Protein AF-A0A5B7I8Q6-F1 (afdb_monomer)

Secondary structure (DSSP, 8-state):
--TTT-TT--EEEEEESS--PPP---TTS-EEEEEEE-TT----HHHHHHHHHHHTTT--EEEE-S---SPPP-SGGGSSHHHHHHHHHH-TT--EEEE-S-EEHHHHHHHHHH-TT--EEEEBGGGEE----PPPPTTS-HHHHHHHHHHTT-HHHHHHHHHHHHTS---PBPHHHHHT----SS--S--

pLDDT: mean 93.58, std 6.8, range [56.28, 98.62]

Solvent-accessible surface area (backbone atoms only — not comparable to full-atom values): 10800 Å² total; per-residue (Å²): 117,53,53,82,72,42,75,83,56,75,36,74,47,71,38,76,47,93,42,75,69,78,74,86,82,64,82,71,49,46,31,31,30,46,36,38,44,17,32,49,57,73,89,43,65,68,60,42,50,52,48,42,75,59,23,19,92,46,24,29,33,43,34,44,38,61,71,74,72,65,92,70,55,85,52,73,91,73,27,47,45,66,45,55,45,51,43,38,66,58,14,71,57,28,26,32,41,35,46,52,66,42,34,35,32,30,47,56,48,49,45,53,70,56,24,82,50,43,72,47,74,43,40,36,42,91,27,52,38,87,31,62,82,72,75,90,53,90,91,53,52,72,67,56,52,50,51,43,53,59,32,10,71,42,69,67,47,33,30,51,52,42,14,61,71,57,73,45,97,50,70,64,27,49,74,70,57,49,64,63,68,79,84,70,85,82,69,67,96,70,134

Nearest PDB structures (foldseek):
  2rdx-assembly1_G  TM=4.891E-01  e=8.623E-01  Roseovarius nubinhibens ISM
  8x3g-assembly1_F  TM=3.564E-01  e=9.166E-01  Aminobacter sp. NyZ550
  7s2x-assembly1_B  TM=4.001E-01  e=4.766E+00  Salinispora tropica
  8snf-assembly1_B  TM=3.719E-01  e=2.155E+00  Ectopseudomonas mendocina

Structure (mmCIF, N/CA/C/O backbone):
data_AF-A0A5B7I8Q6-F1
#
_entry.id   AF-A0A5B7I8Q6-F1
#
loop_
_atom_site.group_PDB
_atom_site.id
_atom_site.type_symbol
_atom_site.label_atom_id
_atom_site.label_alt_id
_atom_site.label_comp_id
_atom_site.label_asym_id
_atom_site.label_entity_id
_atom_site.label_seq_id
_atom_site.pdbx_PDB_ins_code
_atom_site.Cartn_x
_atom_site.Cartn_y
_atom_site.Cartn_z
_atom_site.occupancy
_atom_site.B_iso_or_equiv
_atom_site.auth_seq_id
_atom_site.auth_comp_id
_atom_site.auth_asym_id
_atom_site.auth_atom_id
_atom_site.pdbx_PDB_model_num
ATOM 1 N N . MET A 1 1 ? -18.961 -11.916 21.024 1.00 56.28 1 MET A N 1
ATOM 2 C CA . MET A 1 1 ? -19.765 -11.152 21.997 1.00 56.28 1 MET A CA 1
ATOM 3 C C . MET A 1 1 ? -19.801 -9.639 21.745 1.00 56.28 1 MET A C 1
ATOM 5 O O . MET A 1 1 ? -20.767 -9.059 22.189 1.00 56.28 1 MET A O 1
ATOM 9 N N . CYS A 1 2 ? -18.931 -9.006 20.935 1.00 61.84 2 CYS A N 1
ATOM 10 C CA . CYS A 1 2 ? -19.272 -7.696 20.319 1.00 61.84 2 CYS A CA 1
ATOM 11 C C . CYS A 1 2 ? -19.786 -7.860 18.878 1.00 61.84 2 CYS A C 1
ATOM 13 O O . CYS A 1 2 ? -20.912 -7.478 18.594 1.00 61.84 2 CYS A O 1
ATOM 15 N N . ARG A 1 3 ? -19.044 -8.581 18.016 1.00 65.69 3 ARG A N 1
ATOM 16 C CA . ARG A 1 3 ? -19.444 -8.875 16.617 1.00 65.69 3 ARG A CA 1
ATOM 17 C C . ARG A 1 3 ? -20.853 -9.464 16.456 1.00 65.69 3 ARG A C 1
ATOM 19 O O . ARG A 1 3 ? -21.571 -9.109 15.539 1.00 65.69 3 ARG A O 1
ATOM 26 N N . ARG A 1 4 ? -21.243 -10.377 17.354 1.00 69.31 4 ARG A N 1
ATOM 27 C CA . ARG A 1 4 ? -22.574 -11.016 17.337 1.00 69.31 4 ARG A CA 1
ATOM 28 C C . ARG A 1 4 ? -23.672 -10.161 17.977 1.00 69.31 4 ARG A C 1
ATOM 30 O O . ARG A 1 4 ? -24.832 -10.379 17.676 1.00 69.31 4 ARG A O 1
ATOM 37 N N . GLY A 1 5 ? -23.311 -9.257 18.890 1.00 74.94 5 GLY A N 1
ATOM 38 C CA . GLY A 1 5 ? -24.271 -8.439 19.639 1.00 74.94 5 GLY A CA 1
ATOM 39 C C . GLY A 1 5 ? -24.573 -7.099 18.970 1.00 74.94 5 GLY A C 1
ATOM 40 O O . GLY A 1 5 ? -25.623 -6.523 19.214 1.00 74.94 5 GLY A O 1
ATOM 41 N N . ASN A 1 6 ? -23.664 -6.612 18.122 1.00 77.62 6 ASN A N 1
ATOM 42 C CA . ASN A 1 6 ? -23.844 -5.394 17.345 1.00 77.62 6 ASN A CA 1
ATOM 43 C C . ASN A 1 6 ? -23.168 -5.561 15.967 1.00 77.62 6 ASN A C 1
ATOM 45 O O . ASN A 1 6 ? -21.995 -5.205 15.819 1.00 77.62 6 ASN A O 1
ATOM 49 N N . PRO A 1 7 ? -23.863 -6.163 14.980 1.00 76.75 7 PRO A N 1
ATOM 50 C CA . PRO A 1 7 ? -23.285 -6.489 13.672 1.00 76.75 7 PRO A CA 1
ATOM 51 C C . PRO A 1 7 ? -22.921 -5.248 12.845 1.00 76.75 7 PRO A C 1
ATOM 53 O O . PRO A 1 7 ? -22.021 -5.315 12.015 1.00 76.75 7 PRO A O 1
ATOM 56 N N . TYR A 1 8 ? -23.560 -4.108 13.117 1.00 83.12 8 TYR A N 1
ATOM 57 C CA . TYR A 1 8 ? -23.300 -2.835 12.439 1.00 83.12 8 TYR A CA 1
ATOM 58 C C . TYR A 1 8 ? -22.203 -2.003 13.112 1.00 83.12 8 TYR A C 1
ATOM 60 O O . TYR A 1 8 ? -21.883 -0.909 12.647 1.00 83.12 8 TYR A O 1
ATOM 68 N N . LEU A 1 9 ? -21.618 -2.487 14.215 1.00 88.56 9 LEU A N 1
ATOM 69 C CA . LEU A 1 9 ? -20.535 -1.784 14.889 1.00 88.56 9 LEU A CA 1
ATOM 70 C C . LEU A 1 9 ? -19.302 -1.739 13.983 1.00 88.56 9 LEU A C 1
ATOM 72 O O . LEU A 1 9 ? -18.750 -2.772 13.604 1.00 88.56 9 LEU A O 1
ATOM 76 N N . ARG A 1 10 ? -18.828 -0.527 13.702 1.00 91.62 10 ARG A N 1
ATOM 77 C CA . ARG A 1 10 ? -17.604 -0.275 12.940 1.00 91.62 10 ARG A CA 1
ATOM 78 C C . ARG A 1 10 ? -16.580 0.363 13.863 1.00 91.62 10 AR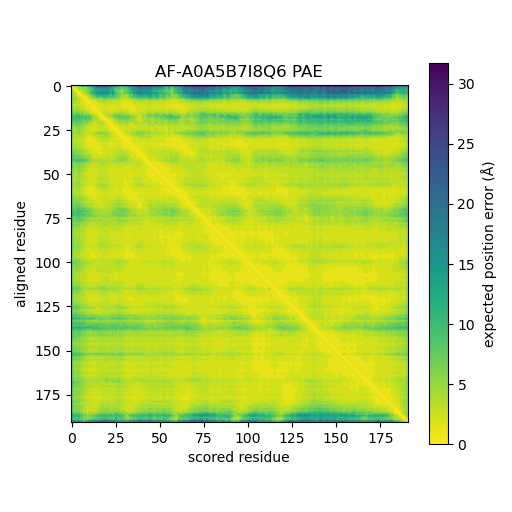G A C 1
ATOM 80 O O . ARG A 1 10 ? -16.843 1.405 14.458 1.00 91.62 10 ARG A O 1
ATOM 87 N N . VAL A 1 11 ? -15.428 -0.283 14.019 1.00 94.38 11 VAL A N 1
ATOM 88 C CA . VAL A 1 11 ? -14.329 0.242 14.837 1.00 94.38 11 VAL A CA 1
ATOM 89 C C . VAL A 1 11 ? -13.199 0.709 13.932 1.00 94.38 11 VAL A C 1
ATOM 91 O O . VAL A 1 11 ? -12.764 -0.012 13.033 1.00 94.38 11 VAL A O 1
ATOM 94 N N . HIS A 1 12 ? -12.705 1.912 14.196 1.00 95.81 12 HIS A N 1
ATOM 95 C CA . HIS A 1 12 ? -11.629 2.541 13.446 1.00 95.81 12 HIS A CA 1
ATOM 96 C C . HIS A 1 12 ? -10.459 2.792 14.392 1.00 95.81 12 HIS A C 1
ATOM 98 O O . HIS A 1 12 ? -10.590 3.530 15.366 1.00 95.81 12 HIS A O 1
ATOM 104 N N . LEU A 1 13 ? -9.325 2.138 14.137 1.00 96.25 13 LEU A N 1
ATOM 105 C CA . LEU A 1 13 ? -8.102 2.353 14.901 1.00 96.25 13 LEU A CA 1
ATOM 106 C C . LEU A 1 13 ? -7.215 3.335 14.152 1.00 96.25 13 LEU A C 1
ATOM 108 O O . LEU A 1 13 ? -6.818 3.072 13.015 1.00 96.25 13 LEU A O 1
ATOM 112 N N . GLN A 1 14 ? -6.886 4.445 14.803 1.00 95.12 14 GLN A N 1
ATOM 113 C CA . GLN A 1 14 ? -6.045 5.473 14.217 1.00 95.12 14 GLN A CA 1
ATOM 114 C C . GLN A 1 14 ? -4.963 5.918 15.197 1.00 95.12 14 GLN A C 1
ATOM 116 O O . GLN A 1 14 ? -5.231 6.195 16.365 1.00 95.12 14 GLN A O 1
ATOM 121 N N . LEU A 1 15 ? -3.727 5.970 14.707 1.00 93.81 15 LEU A N 1
ATOM 122 C CA . LEU A 1 15 ? -2.615 6.623 15.383 1.00 93.81 15 LEU A CA 1
ATOM 123 C C . LEU A 1 15 ? -2.356 7.955 14.695 1.00 93.81 15 LEU A C 1
ATOM 125 O O . LEU A 1 15 ? -1.906 7.961 13.553 1.00 93.81 15 LEU A O 1
ATOM 129 N N . GLU A 1 16 ? -2.568 9.057 15.402 1.00 93.12 16 GLU A N 1
ATOM 130 C CA . GLU A 1 16 ? -2.304 10.399 14.885 1.00 93.12 16 GLU A CA 1
ATOM 131 C C . GLU A 1 16 ? -1.122 11.064 15.596 1.00 93.12 16 GLU A C 1
ATOM 133 O O . GLU A 1 16 ? -0.883 10.877 16.793 1.00 93.12 16 GLU A O 1
ATOM 138 N N . GLY A 1 17 ? -0.385 11.879 14.845 1.00 90.19 17 GLY A N 1
ATOM 139 C CA . GLY A 1 17 ? 0.616 12.799 15.374 1.00 90.19 17 GLY A CA 1
ATOM 140 C C . GLY A 1 17 ? 2.059 12.407 15.068 1.00 90.19 17 GLY A C 1
ATOM 141 O O . GLY A 1 17 ? 2.365 11.475 14.335 1.00 90.19 17 GLY A O 1
ATOM 142 N N . SER A 1 18 ? 3.002 13.152 15.637 1.00 88.88 18 SER A N 1
ATOM 143 C CA . SER A 1 18 ? 4.437 12.990 15.367 1.00 88.88 18 SER A CA 1
ATOM 144 C C . SER A 1 18 ? 5.095 11.984 16.316 1.00 88.88 18 SER A C 1
ATOM 146 O O . SER A 1 18 ? 6.004 12.338 17.062 1.00 88.88 18 SER A O 1
ATOM 148 N N . CYS A 1 19 ? 4.643 10.726 16.318 1.00 87.50 19 CYS A N 1
ATOM 149 C CA . CYS A 1 19 ? 5.143 9.725 17.266 1.00 87.50 19 CYS A CA 1
ATOM 150 C C . CYS A 1 19 ? 5.509 8.373 16.638 1.00 87.50 19 CYS A C 1
ATOM 152 O O . CYS A 1 19 ? 4.986 7.971 15.601 1.00 87.50 19 CYS A O 1
ATOM 154 N N . LYS A 1 20 ? 6.416 7.658 17.313 1.00 85.50 20 LYS A N 1
ATOM 155 C CA . LYS A 1 20 ? 6.817 6.272 17.007 1.00 85.50 20 LYS A CA 1
ATOM 156 C C . LYS A 1 20 ? 5.972 5.232 17.757 1.00 85.50 20 LYS A C 1
ATOM 158 O O . LYS A 1 20 ? 6.364 4.072 17.824 1.00 85.50 20 LYS A O 1
ATOM 163 N N . LYS A 1 21 ? 4.879 5.656 18.401 1.00 86.44 21 LYS A N 1
ATOM 164 C CA . LYS A 1 21 ? 4.028 4.758 19.189 1.00 86.44 21 LYS A CA 1
ATOM 165 C C . LYS A 1 21 ? 3.315 3.772 18.265 1.00 86.44 21 LYS A C 1
ATOM 167 O O . LYS A 1 21 ? 3.163 4.026 17.074 1.00 86.44 21 LYS A O 1
ATOM 172 N N . GLU A 1 22 ? 2.892 2.650 18.824 1.00 85.44 22 GLU A N 1
ATOM 173 C CA . GLU A 1 22 ? 2.042 1.691 18.122 1.00 85.44 22 GLU A CA 1
ATOM 174 C C . GLU A 1 22 ? 0.565 1.996 18.396 1.00 85.44 22 GLU A C 1
ATOM 176 O O . GLU A 1 22 ? 0.219 2.655 19.381 1.00 85.44 22 GLU A O 1
ATOM 181 N N . ILE A 1 23 ? -0.304 1.507 17.513 1.00 90.12 23 ILE A N 1
ATOM 182 C CA . ILE A 1 23 ? -1.745 1.482 17.758 1.00 90.12 23 ILE A CA 1
ATOM 183 C C . ILE A 1 23 ? -2.022 0.579 18.961 1.00 90.12 23 ILE A C 1
ATOM 185 O O . ILE A 1 23 ? -1.425 -0.489 19.106 1.00 90.12 23 ILE A O 1
ATOM 189 N N . ILE A 1 24 ? -2.958 0.999 19.809 1.00 91.88 24 ILE A N 1
ATOM 190 C CA . ILE A 1 24 ? -3.481 0.149 20.874 1.00 91.88 24 ILE A CA 1
ATOM 191 C C . ILE A 1 24 ? -4.463 -0.832 20.239 1.00 91.88 24 ILE A C 1
ATOM 193 O O . ILE A 1 24 ? -5.547 -0.452 19.795 1.00 91.88 24 ILE A O 1
ATOM 197 N N . TRP A 1 25 ? -4.058 -2.096 20.168 1.00 93.00 25 TRP A N 1
ATOM 198 C CA . TRP A 1 25 ? -4.872 -3.160 19.598 1.00 93.00 25 TRP A CA 1
ATOM 199 C C . TRP A 1 25 ? -6.121 -3.417 20.451 1.00 93.00 25 TRP A C 1
ATOM 201 O O . TRP A 1 25 ? -6.066 -3.389 21.678 1.00 93.00 25 TRP A O 1
ATOM 211 N N . GLN A 1 26 ? -7.244 -3.688 19.788 1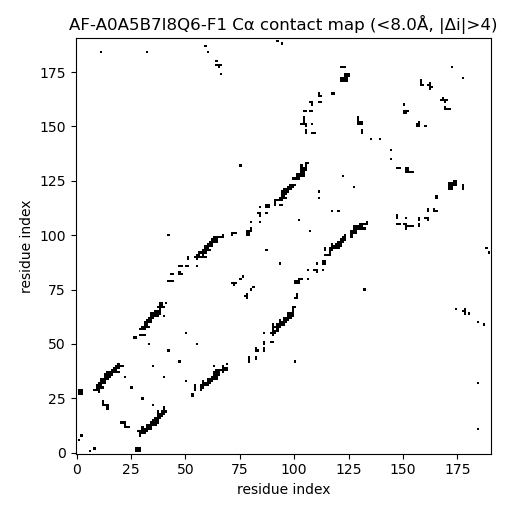.00 91.56 26 GLN A N 1
ATOM 212 C CA . GLN A 1 26 ? -8.547 -3.978 20.380 1.00 91.56 26 GLN A CA 1
ATOM 213 C C . GLN A 1 26 ? -8.983 -5.387 19.958 1.00 91.56 26 GLN A C 1
ATOM 215 O O . GLN A 1 26 ? -9.741 -5.547 18.993 1.00 91.56 26 GLN A O 1
ATOM 220 N N . PRO A 1 27 ? -8.496 -6.441 20.640 1.00 88.88 27 PRO A N 1
ATOM 221 C CA . PRO A 1 27 ? -8.839 -7.811 20.291 1.00 88.88 27 PRO A CA 1
ATOM 222 C C . PRO A 1 27 ? -10.357 -8.018 20.271 1.00 88.88 27 PRO A C 1
ATOM 224 O O . PRO A 1 27 ? -11.074 -7.541 21.148 1.00 88.88 27 PRO A O 1
ATOM 227 N N . ARG A 1 28 ? -10.851 -8.793 19.297 1.00 85.38 28 ARG A N 1
ATOM 228 C CA . ARG A 1 28 ? -12.277 -9.156 19.123 1.00 85.38 28 ARG A CA 1
ATOM 229 C C . ARG A 1 28 ? -13.215 -8.008 18.718 1.00 85.38 28 ARG A C 1
ATOM 231 O O . ARG A 1 28 ? -14.411 -8.264 18.539 1.00 85.38 28 ARG A O 1
ATOM 238 N N . ALA A 1 29 ? -12.714 -6.785 18.553 1.00 89.81 29 ALA A N 1
ATOM 239 C CA . ALA A 1 29 ? -13.484 -5.695 17.970 1.00 89.81 29 ALA A CA 1
ATOM 240 C C . ALA A 1 29 ? -13.645 -5.890 16.442 1.00 89.81 29 ALA A C 1
ATOM 242 O O . ALA A 1 29 ? -12.728 -6.405 15.791 1.00 89.81 29 ALA A O 1
ATOM 243 N N . PRO A 1 30 ? -14.789 -5.501 15.846 1.00 91.81 30 PRO A N 1
ATOM 244 C CA . PRO A 1 30 ? -14.967 -5.449 14.393 1.00 91.81 30 PRO A CA 1
ATOM 245 C C . PRO A 1 30 ? -14.224 -4.237 13.810 1.00 91.81 30 PRO A C 1
ATOM 247 O O . PRO A 1 30 ? -14.820 -3.217 13.461 1.00 91.81 30 PRO A O 1
ATOM 250 N N . VAL A 1 31 ? -12.894 -4.319 13.771 1.00 95.06 31 VAL A N 1
ATOM 251 C CA . VAL A 1 31 ? -12.054 -3.237 13.251 1.00 95.06 31 VAL A CA 1
ATOM 252 C C . VAL A 1 31 ? -12.126 -3.216 11.731 1.00 95.06 31 VAL A C 1
ATOM 254 O O . VAL A 1 31 ? -11.656 -4.137 11.067 1.00 95.06 31 VAL A O 1
ATOM 257 N N . LYS A 1 32 ? -12.703 -2.139 11.199 1.00 95.81 32 LYS A N 1
ATOM 258 C CA . LYS A 1 32 ? -12.862 -1.895 9.764 1.00 95.81 32 LYS A CA 1
ATOM 259 C C . LYS A 1 32 ? -11.693 -1.111 9.182 1.00 95.81 32 LYS A C 1
ATOM 261 O O . LYS A 1 32 ? -11.384 -1.267 8.005 1.00 95.81 32 LYS A O 1
ATOM 266 N N . SER A 1 33 ? -11.001 -0.307 9.992 1.00 97.38 33 SER A N 1
ATOM 267 C CA . SER A 1 33 ? -9.819 0.422 9.530 1.00 97.38 33 SER A CA 1
ATOM 268 C C . SER A 1 33 ? -8.673 0.440 10.529 1.00 97.38 33 SER A C 1
ATOM 270 O O . SER A 1 33 ? -8.884 0.601 11.732 1.00 97.38 33 SER A O 1
ATOM 272 N N . VAL A 1 34 ? -7.454 0.381 9.997 1.00 97.38 34 VAL A N 1
ATOM 273 C CA . VAL A 1 34 ? -6.208 0.635 10.725 1.00 97.38 34 VAL A CA 1
ATOM 274 C C . VAL A 1 34 ? -5.431 1.716 9.974 1.00 97.38 34 VAL A C 1
ATOM 276 O O . VAL A 1 34 ? -4.996 1.506 8.840 1.00 97.38 34 VAL A O 1
ATOM 279 N N . VAL A 1 35 ? -5.291 2.889 10.593 1.00 97.00 35 VAL A N 1
ATOM 280 C CA . VAL A 1 35 ? -4.702 4.081 9.970 1.00 97.00 35 VAL A CA 1
ATOM 281 C C . VAL A 1 35 ? -3.535 4.599 10.807 1.00 97.00 35 VAL A C 1
ATOM 283 O O . VAL A 1 35 ? -3.679 4.937 11.979 1.00 97.00 35 VAL A O 1
ATOM 286 N N . TYR A 1 36 ? -2.369 4.700 10.183 1.00 95.62 36 TYR A N 1
ATOM 287 C CA . TYR A 1 36 ? -1.177 5.306 10.759 1.00 95.62 36 TYR A CA 1
ATOM 288 C C . TYR A 1 36 ? -0.963 6.685 10.145 1.00 95.62 36 TYR A C 1
ATOM 290 O O . TYR A 1 36 ? -0.372 6.822 9.074 1.00 95.62 36 TYR A O 1
ATOM 298 N N . ASP A 1 37 ? -1.417 7.713 10.851 1.00 95.12 37 ASP A N 1
ATOM 299 C CA . ASP A 1 37 ? -1.239 9.120 10.511 1.00 95.12 37 ASP A CA 1
ATOM 300 C C . ASP A 1 37 ? -0.096 9.749 11.318 1.00 95.12 37 ASP A C 1
ATOM 302 O O . ASP A 1 37 ? -0.250 10.656 12.136 1.00 95.12 37 ASP A O 1
ATOM 306 N N . SER A 1 38 ? 1.094 9.194 11.097 1.00 94.25 38 SER A N 1
ATOM 307 C CA . SER A 1 38 ? 2.344 9.639 11.708 1.00 94.25 38 SER A CA 1
ATOM 308 C C . SER A 1 38 ? 3.479 9.491 10.709 1.00 94.25 38 SER A C 1
ATOM 310 O O . SER A 1 38 ? 3.595 8.428 10.096 1.00 94.25 38 SER A O 1
ATOM 312 N N . PRO A 1 39 ? 4.407 10.454 10.578 1.00 94.12 39 PRO A N 1
ATOM 313 C CA . PRO A 1 39 ? 5.554 10.316 9.689 1.00 94.12 39 PRO A CA 1
ATOM 314 C C . PRO A 1 39 ? 6.586 9.304 10.218 1.00 94.12 39 PRO A C 1
ATOM 316 O O . PRO A 1 39 ? 7.503 8.931 9.491 1.00 94.12 39 PRO A O 1
ATOM 319 N N . TYR A 1 40 ? 6.456 8.846 11.469 1.00 94.00 40 TYR A N 1
ATOM 320 C CA . TYR A 1 40 ? 7.426 7.965 12.127 1.00 94.00 40 TYR A CA 1
ATOM 321 C C . TYR A 1 40 ? 6.954 6.512 12.293 1.00 94.00 40 TYR A C 1
ATOM 323 O O . TYR A 1 40 ? 7.749 5.665 12.698 1.00 94.00 40 TYR A O 1
ATOM 331 N N . ALA A 1 41 ? 5.691 6.211 11.980 1.00 92.00 41 ALA A N 1
ATOM 332 C CA . ALA A 1 41 ? 5.139 4.859 12.071 1.00 92.00 41 ALA A CA 1
ATOM 333 C C . ALA A 1 41 ? 5.660 3.950 10.941 1.00 92.00 41 ALA A C 1
ATOM 335 O O . ALA A 1 41 ? 5.324 4.126 9.772 1.00 92.00 41 ALA A O 1
ATOM 336 N N . LYS A 1 42 ? 6.484 2.954 11.261 1.00 89.69 42 LYS A N 1
ATOM 337 C CA . LYS A 1 42 ? 7.040 2.034 10.259 1.00 89.69 42 LYS A CA 1
ATOM 338 C C . LYS A 1 42 ? 6.202 0.756 10.177 1.00 89.69 42 LYS A C 1
ATOM 340 O O . LYS A 1 42 ? 5.859 0.195 11.214 1.00 89.69 42 LYS A O 1
ATOM 345 N N . ILE A 1 43 ? 5.942 0.254 8.964 1.00 88.88 43 ILE A N 1
ATOM 346 C CA . ILE A 1 43 ? 5.445 -1.120 8.802 1.00 88.88 43 ILE A CA 1
ATOM 347 C C . ILE A 1 43 ? 6.531 -2.079 9.283 1.00 88.88 43 ILE A C 1
ATOM 349 O O . ILE A 1 43 ? 7.643 -2.096 8.752 1.00 88.88 43 ILE A O 1
ATOM 353 N N . SER A 1 44 ? 6.196 -2.886 10.283 1.00 88.00 44 SER A N 1
ATOM 354 C CA . SER A 1 44 ? 7.008 -4.015 10.716 1.00 88.00 44 SER A CA 1
ATOM 355 C C . SER A 1 44 ? 6.243 -5.318 10.476 1.00 88.00 44 SER A C 1
ATOM 357 O O . SER A 1 44 ? 5.008 -5.319 10.552 1.00 88.00 44 SER A O 1
ATOM 359 N N . PRO A 1 45 ? 6.942 -6.444 10.247 1.00 89.56 45 PRO A N 1
ATOM 360 C CA . PRO A 1 45 ? 6.294 -7.750 10.161 1.00 89.56 45 PRO A CA 1
ATOM 361 C C . PRO A 1 45 ? 5.426 -8.051 11.389 1.00 89.56 45 PRO A C 1
ATOM 363 O O . PRO A 1 45 ? 4.327 -8.574 11.248 1.00 89.56 45 PRO A O 1
ATOM 366 N N . ARG A 1 46 ? 5.865 -7.640 12.590 1.00 90.81 46 ARG A N 1
ATOM 367 C CA . ARG A 1 46 ? 5.107 -7.805 13.842 1.00 90.81 46 ARG A CA 1
ATOM 368 C C . ARG A 1 46 ? 3.751 -7.099 13.799 1.00 90.81 46 ARG A C 1
ATOM 370 O O . ARG A 1 46 ? 2.735 -7.723 14.086 1.00 90.81 46 ARG A O 1
ATOM 377 N N . ILE A 1 47 ? 3.736 -5.816 13.434 1.00 90.44 47 ILE A N 1
ATOM 378 C CA . ILE A 1 47 ? 2.502 -5.021 13.322 1.00 90.44 47 ILE A CA 1
ATOM 379 C C . ILE A 1 47 ? 1.572 -5.627 12.270 1.00 90.44 47 ILE A C 1
ATOM 381 O O . ILE A 1 47 ? 0.360 -5.706 12.473 1.00 90.44 47 ILE A O 1
ATOM 385 N N . MET A 1 48 ? 2.144 -6.080 11.154 1.00 93.88 48 MET A N 1
ATOM 386 C CA . MET A 1 48 ? 1.358 -6.651 10.075 1.00 93.88 48 MET A CA 1
ATOM 387 C C . MET A 1 48 ? 0.710 -7.978 10.469 1.00 93.88 48 MET A C 1
ATOM 389 O O . MET A 1 48 ? -0.482 -8.169 10.240 1.00 93.88 48 MET A O 1
ATOM 393 N N . MET A 1 49 ? 1.466 -8.865 11.118 1.00 93.56 49 MET A N 1
ATOM 394 C CA . MET A 1 49 ? 0.936 -10.121 11.644 1.00 93.56 49 MET A CA 1
ATOM 395 C C . MET A 1 49 ? -0.175 -9.870 12.663 1.00 93.56 49 MET A C 1
ATOM 397 O O . MET A 1 49 ? -1.236 -10.469 12.533 1.00 93.56 49 MET A O 1
ATOM 401 N N . ALA A 1 50 ? 0.013 -8.931 13.598 1.00 93.81 50 ALA A N 1
ATOM 402 C CA . ALA A 1 50 ? -1.021 -8.567 14.568 1.00 93.81 50 ALA A CA 1
ATOM 403 C C . ALA A 1 50 ? -2.298 -8.040 13.887 1.00 93.81 50 ALA A C 1
ATOM 405 O O . ALA A 1 50 ? -3.406 -8.439 14.242 1.00 93.81 50 ALA A O 1
ATOM 406 N N . THR A 1 51 ? -2.150 -7.192 12.864 1.00 95.38 51 THR A N 1
ATOM 407 C CA . THR A 1 51 ? -3.281 -6.663 12.082 1.00 95.38 51 THR A CA 1
ATOM 408 C C . THR A 1 51 ? -4.061 -7.793 11.411 1.00 95.38 51 THR A C 1
ATOM 410 O O . THR A 1 51 ? -5.285 -7.864 11.530 1.00 95.38 51 THR A O 1
ATOM 413 N N . VAL A 1 52 ? -3.355 -8.700 10.731 1.00 96.06 52 VAL A N 1
ATOM 414 C CA . VAL A 1 52 ? -3.955 -9.850 10.045 1.00 96.06 52 VAL A CA 1
ATOM 415 C C . VAL A 1 52 ? -4.627 -10.789 11.043 1.00 96.06 52 VAL A C 1
ATOM 417 O O . VAL A 1 52 ? -5.784 -11.156 10.862 1.00 96.06 52 VAL A O 1
ATOM 420 N N . GLU A 1 53 ? -3.932 -11.174 12.107 1.00 95.25 53 GLU A N 1
ATOM 421 C CA . GLU A 1 5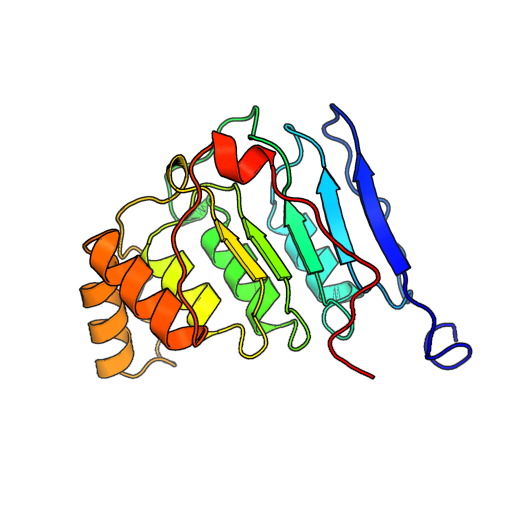3 ? -4.441 -12.114 13.103 1.00 95.25 53 GLU A CA 1
ATOM 422 C C . GLU A 1 53 ? -5.740 -11.617 13.743 1.00 95.25 53 GLU A C 1
ATOM 424 O O . GLU A 1 53 ? -6.706 -12.373 13.861 1.00 95.25 53 GLU A O 1
ATOM 429 N N . MET A 1 54 ? -5.792 -10.334 14.105 1.00 94.56 54 MET A N 1
ATOM 430 C CA . MET A 1 54 ? -6.931 -9.781 14.830 1.00 94.56 54 MET A CA 1
ATOM 431 C C . MET A 1 54 ? -8.084 -9.364 13.906 1.00 94.56 54 MET A C 1
ATOM 433 O O . MET A 1 54 ? -9.252 -9.535 14.276 1.00 94.56 54 MET A O 1
ATOM 437 N N . TYR A 1 55 ? -7.785 -8.818 12.720 1.00 95.69 55 TYR A N 1
ATOM 438 C CA . TYR A 1 55 ? -8.766 -8.047 11.941 1.00 95.69 55 TYR A CA 1
ATOM 439 C C . TYR A 1 55 ? -8.980 -8.505 10.500 1.00 95.69 55 TYR A C 1
ATOM 441 O O . TYR A 1 55 ? -9.858 -7.956 9.841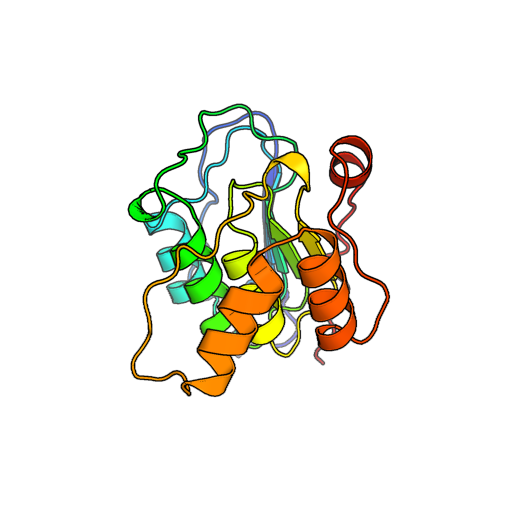 1.00 95.69 55 TYR A O 1
ATOM 449 N N . LYS A 1 56 ? -8.279 -9.531 9.997 1.00 95.00 56 LYS A N 1
ATOM 450 C CA . LYS A 1 56 ? -8.409 -9.975 8.591 1.00 95.00 56 LYS A CA 1
ATOM 451 C C . LYS A 1 56 ? -9.845 -10.219 8.105 1.00 95.00 56 LYS A C 1
ATOM 453 O O . LYS A 1 56 ? -10.138 -10.043 6.932 1.00 95.00 56 LYS A O 1
ATOM 458 N N . GLN A 1 57 ? -10.748 -10.617 9.001 1.00 93.31 57 GLN A N 1
ATOM 459 C CA . GLN A 1 57 ? -12.151 -10.907 8.680 1.00 93.31 57 GLN A CA 1
ATOM 460 C C . GLN A 1 57 ? -13.016 -9.658 8.469 1.00 93.31 57 GLN A C 1
ATOM 462 O O . GLN A 1 57 ? -14.114 -9.785 7.948 1.00 93.31 57 GLN A O 1
ATOM 467 N N . ASP A 1 58 ? -12.553 -8.488 8.902 1.00 93.38 58 ASP A N 1
ATOM 468 C CA . ASP A 1 58 ? -13.342 -7.254 8.957 1.00 93.38 58 ASP A CA 1
ATOM 469 C C . ASP A 1 58 ? -12.643 -6.062 8.294 1.00 93.38 58 ASP A C 1
ATOM 471 O O . ASP A 1 58 ? -13.285 -5.045 8.050 1.00 93.38 58 ASP A O 1
ATOM 475 N N . LEU A 1 59 ? -11.337 -6.160 8.036 1.00 96.38 59 LEU A N 1
ATOM 476 C CA . LEU A 1 59 ? -10.519 -5.034 7.613 1.00 96.38 59 LEU A CA 1
ATOM 477 C C . LEU A 1 59 ? -10.871 -4.577 6.190 1.00 96.38 59 LEU A C 1
ATOM 479 O O . LEU A 1 59 ? -10.663 -5.303 5.220 1.00 96.38 59 LEU A O 1
ATOM 483 N N . GLU A 1 60 ? -11.339 -3.337 6.085 1.00 97.31 60 GLU A N 1
ATOM 484 C CA . GLU A 1 60 ? -11.724 -2.662 4.842 1.00 97.31 60 GLU A CA 1
ATOM 485 C C . GLU A 1 60 ? -10.657 -1.648 4.394 1.00 97.31 60 GLU A C 1
ATOM 487 O O . GLU A 1 60 ? -10.405 -1.473 3.198 1.00 97.31 60 GLU A O 1
ATOM 492 N N . VAL A 1 61 ? -9.993 -0.997 5.357 1.00 98.06 61 VAL A N 1
ATOM 493 C CA . VAL A 1 61 ? -9.019 0.073 5.111 1.00 98.06 61 VAL A CA 1
ATOM 494 C C . VAL A 1 61 ? -7.724 -0.174 5.881 1.00 98.06 61 VAL A C 1
ATOM 496 O O . VAL A 1 61 ? -7.723 -0.258 7.110 1.00 98.06 61 VAL A O 1
ATOM 499 N N . PHE A 1 62 ? -6.599 -0.195 5.170 1.00 97.69 62 PHE A N 1
ATOM 500 C CA . PHE A 1 62 ? -5.271 -0.118 5.777 1.00 97.69 62 PHE A CA 1
ATOM 501 C C . PHE A 1 62 ? -4.496 1.046 5.172 1.00 97.69 62 PHE A C 1
ATOM 503 O O . PHE A 1 62 ? -4.323 1.115 3.953 1.00 97.69 62 PHE A O 1
ATOM 510 N N . ALA A 1 63 ? -4.028 1.974 6.005 1.00 97.25 63 ALA A N 1
ATOM 511 C CA . ALA A 1 63 ? -3.405 3.183 5.490 1.00 97.25 63 ALA A CA 1
ATOM 512 C C . ALA A 1 63 ? -2.206 3.659 6.300 1.00 97.25 63 ALA A C 1
ATOM 514 O O . ALA A 1 63 ? -2.288 3.848 7.510 1.00 97.25 63 ALA A O 1
ATOM 515 N N . HIS A 1 64 ? -1.110 3.936 5.598 1.00 95.38 64 HIS A N 1
ATOM 516 C CA . HIS A 1 64 ? 0.028 4.682 6.116 1.00 95.38 64 HIS A CA 1
ATOM 517 C C . HIS A 1 64 ? 0.076 6.070 5.473 1.00 95.38 64 HIS A C 1
ATOM 519 O O . HIS A 1 64 ? 0.485 6.237 4.324 1.00 95.38 64 HIS A O 1
ATOM 525 N N . MET A 1 65 ? -0.348 7.069 6.239 1.00 95.31 65 MET A N 1
ATOM 526 C CA . MET A 1 65 ? -0.495 8.457 5.805 1.00 95.31 65 MET A CA 1
ATOM 527 C C . MET A 1 65 ? 0.773 9.262 6.094 1.00 95.31 65 MET A C 1
ATOM 529 O O . MET A 1 65 ? 1.644 8.826 6.837 1.00 95.31 65 MET A O 1
ATOM 533 N N . GLN A 1 66 ? 0.877 10.465 5.525 1.00 94.25 66 GLN A N 1
ATOM 534 C CA . GLN A 1 66 ? 2.052 11.349 5.588 1.00 94.25 66 GLN A CA 1
ATOM 535 C C . GLN A 1 66 ? 3.328 10.777 4.957 1.00 94.25 66 GLN A C 1
ATOM 537 O O . GLN A 1 66 ? 3.501 9.574 4.768 1.00 94.25 66 GLN A O 1
ATOM 542 N N . LEU A 1 67 ? 4.275 11.667 4.653 1.00 94.69 67 LEU A N 1
ATOM 543 C CA . LEU A 1 67 ? 5.581 11.254 4.150 1.00 94.69 67 LEU A CA 1
ATOM 544 C C . LEU A 1 67 ? 6.461 10.712 5.289 1.00 94.69 67 LEU A C 1
ATOM 546 O O . LEU A 1 67 ? 6.545 11.351 6.342 1.00 94.69 67 LEU A O 1
ATOM 550 N N . PRO A 1 68 ? 7.151 9.580 5.079 1.00 94.00 68 PRO A N 1
ATOM 551 C CA . PRO A 1 68 ? 7.968 8.957 6.112 1.00 94.00 68 PRO A CA 1
ATOM 552 C C . PRO A 1 68 ? 9.188 9.821 6.466 1.00 94.00 68 PRO A C 1
ATOM 554 O O . PRO A 1 68 ? 9.864 10.360 5.590 1.00 94.00 68 PRO A O 1
ATOM 557 N N . ARG A 1 69 ? 9.499 9.907 7.763 1.00 93.94 69 ARG A N 1
ATOM 558 C CA . ARG A 1 69 ? 10.691 10.554 8.344 1.00 93.94 69 ARG A CA 1
ATOM 559 C C . ARG A 1 69 ? 11.589 9.526 9.039 1.00 93.94 69 ARG A C 1
ATOM 561 O O . ARG A 1 69 ? 12.031 9.711 10.171 1.00 93.94 69 ARG A O 1
ATOM 568 N N . PHE A 1 70 ? 11.813 8.402 8.370 1.00 90.75 70 PHE A N 1
ATOM 569 C CA . PHE A 1 70 ? 12.681 7.319 8.825 1.00 90.75 70 PHE A CA 1
ATOM 570 C C . PHE A 1 70 ? 13.390 6.666 7.638 1.00 90.75 70 PHE A C 1
ATOM 572 O O . PHE A 1 70 ? 12.969 6.810 6.489 1.00 90.75 70 PHE A O 1
ATOM 579 N N . HIS A 1 71 ? 14.467 5.932 7.921 1.00 91.19 71 HIS A N 1
ATOM 580 C CA . HIS A 1 71 ? 15.183 5.175 6.901 1.00 91.19 71 HIS A CA 1
ATOM 581 C C . HIS A 1 71 ? 14.301 4.058 6.324 1.00 91.19 71 HIS A C 1
ATOM 583 O O . HIS A 1 71 ? 13.789 3.210 7.063 1.00 91.19 71 HIS A O 1
ATOM 589 N N . MET A 1 72 ? 14.155 4.040 4.999 1.00 91.62 72 MET A N 1
ATOM 590 C CA . MET A 1 72 ? 13.453 2.982 4.277 1.00 91.62 72 MET A CA 1
ATOM 591 C C . MET A 1 72 ? 14.466 2.036 3.623 1.00 91.62 72 MET A C 1
ATOM 593 O O . MET A 1 72 ? 15.245 2.496 2.778 1.00 91.62 72 MET A O 1
ATOM 597 N N . PRO A 1 73 ? 14.447 0.738 3.977 1.00 90.94 73 PRO A N 1
ATOM 598 C CA . PRO A 1 73 ? 15.409 -0.221 3.456 1.00 90.94 73 PRO A CA 1
ATOM 599 C C . PRO A 1 73 ? 15.248 -0.397 1.944 1.00 90.94 73 PRO A C 1
ATOM 601 O O . PRO A 1 73 ? 14.175 -0.179 1.379 1.00 90.94 73 PRO A O 1
ATOM 604 N N . SER A 1 74 ? 16.333 -0.785 1.273 1.00 89.88 74 SER A N 1
ATOM 605 C CA . SER A 1 74 ? 16.323 -1.068 -0.173 1.00 89.88 74 SER A CA 1
ATOM 606 C C . SER A 1 74 ? 16.381 -2.567 -0.489 1.00 89.88 74 SER A C 1
ATOM 608 O O . SER A 1 74 ? 15.998 -2.964 -1.594 1.00 89.88 74 SER A O 1
ATOM 610 N N . SER A 1 75 ? 16.826 -3.392 0.466 1.00 92.62 75 SER A N 1
ATOM 611 C CA . SER A 1 75 ? 16.857 -4.854 0.354 1.00 92.62 75 SER A CA 1
ATOM 612 C C . SER A 1 75 ? 15.446 -5.434 0.412 1.00 92.62 75 SER A C 1
ATOM 614 O O . SER A 1 75 ? 14.676 -5.065 1.293 1.00 92.62 75 SER A O 1
ATOM 616 N N . PHE A 1 76 ? 15.112 -6.350 -0.500 1.00 92.25 76 PHE A N 1
ATOM 617 C CA . PHE A 1 76 ? 13.781 -6.962 -0.582 1.00 92.25 76 PHE A CA 1
ATOM 618 C C . PHE A 1 76 ? 13.332 -7.576 0.755 1.00 92.25 76 PHE A C 1
ATOM 620 O O . PHE A 1 76 ? 12.222 -7.311 1.203 1.00 92.25 76 PHE A O 1
ATOM 627 N N . HIS A 1 77 ? 14.220 -8.303 1.439 1.00 90.44 77 HIS A N 1
ATOM 628 C CA . HIS A 1 77 ? 13.906 -9.001 2.694 1.00 90.44 77 HIS A CA 1
ATOM 629 C C . HIS A 1 77 ? 13.592 -8.075 3.876 1.00 90.44 77 HIS A C 1
ATOM 631 O O . HIS A 1 77 ? 12.933 -8.491 4.824 1.00 90.44 77 HIS A O 1
ATOM 637 N N . GLU A 1 78 ? 14.059 -6.828 3.834 1.00 91.00 78 GLU A N 1
ATOM 638 C CA . GLU A 1 78 ? 13.833 -5.844 4.898 1.00 91.00 78 GLU A CA 1
ATOM 639 C C . GLU A 1 78 ? 12.663 -4.899 4.597 1.00 91.00 78 GLU A C 1
ATOM 641 O O . GLU A 1 78 ? 12.190 -4.186 5.490 1.00 91.00 78 GLU A O 1
ATOM 646 N N . ARG A 1 79 ? 12.226 -4.834 3.334 1.00 94.00 79 ARG A N 1
ATOM 647 C CA . ARG A 1 79 ? 11.121 -3.973 2.913 1.00 94.00 79 ARG A CA 1
ATOM 648 C C . ARG A 1 79 ? 9.769 -4.575 3.288 1.00 94.00 79 ARG A C 1
ATOM 650 O O . ARG A 1 79 ? 9.631 -5.738 3.658 1.00 94.00 79 ARG A O 1
ATOM 657 N N . ALA A 1 80 ? 8.741 -3.738 3.192 1.00 94.50 80 ALA A N 1
ATOM 658 C CA . ALA A 1 80 ? 7.379 -4.100 3.560 1.00 94.50 80 ALA A CA 1
ATOM 659 C C . ALA A 1 80 ? 6.670 -4.976 2.510 1.00 94.50 80 ALA A C 1
ATOM 661 O O . ALA A 1 80 ? 5.545 -5.394 2.770 1.00 94.50 80 ALA A O 1
ATOM 662 N N . ASP A 1 81 ? 7.296 -5.261 1.360 1.00 96.56 81 ASP A N 1
ATOM 663 C CA . ASP A 1 81 ? 6.699 -5.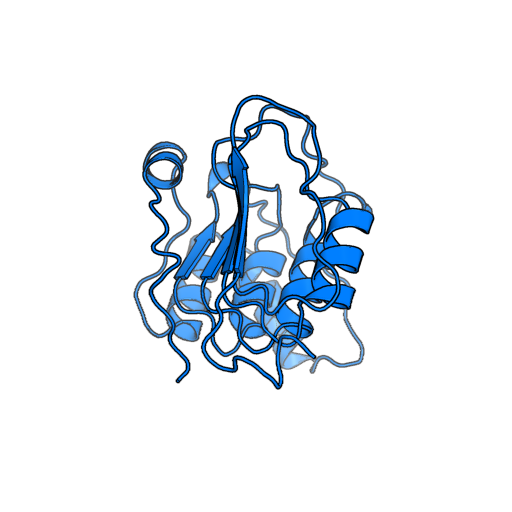953 0.210 1.00 96.56 81 ASP A CA 1
ATOM 664 C C . ASP A 1 81 ? 5.935 -7.226 0.622 1.00 96.56 81 ASP A C 1
ATOM 666 O O . ASP A 1 81 ? 4.725 -7.323 0.409 1.00 96.56 81 ASP A O 1
ATOM 670 N N . SER A 1 82 ? 6.602 -8.163 1.304 1.00 95.19 82 SER A N 1
ATOM 671 C CA . SER A 1 82 ? 5.982 -9.422 1.744 1.00 95.19 82 SER A CA 1
ATOM 672 C C . SER A 1 82 ? 4.914 -9.241 2.817 1.00 95.19 82 SER A C 1
ATOM 674 O O . SER A 1 82 ? 3.923 -9.967 2.836 1.00 95.19 82 SER A O 1
ATOM 676 N N . SER A 1 83 ? 5.091 -8.254 3.697 1.00 95.81 83 SER A N 1
ATOM 677 C CA . SER A 1 83 ? 4.121 -7.954 4.755 1.00 95.81 83 SER A CA 1
ATOM 678 C C . SER A 1 83 ? 2.824 -7.402 4.157 1.00 95.81 83 SER A C 1
ATOM 680 O O . SER A 1 83 ? 1.735 -7.854 4.501 1.00 95.81 83 SER A O 1
ATOM 682 N N . LEU A 1 84 ? 2.937 -6.468 3.212 1.00 97.06 84 LEU A N 1
ATOM 683 C CA . LEU A 1 84 ? 1.798 -5.893 2.501 1.00 97.06 84 LEU A CA 1
ATOM 684 C C . LEU A 1 84 ? 1.058 -6.953 1.680 1.00 97.06 84 LEU A C 1
ATOM 686 O O . LEU A 1 84 ? -0.170 -7.000 1.721 1.00 97.06 84 LEU A O 1
ATOM 690 N N . LEU A 1 85 ? 1.787 -7.833 0.982 1.00 96.69 85 LEU A N 1
ATOM 691 C CA . LEU A 1 85 ? 1.161 -8.903 0.207 1.00 96.69 85 LEU A CA 1
ATOM 692 C C . LEU A 1 85 ? 0.402 -9.891 1.105 1.00 96.69 85 LEU A C 1
ATOM 694 O O . LEU A 1 85 ? -0.712 -10.295 0.774 1.00 96.69 85 LEU A O 1
ATOM 698 N N . LEU A 1 86 ? 0.972 -10.247 2.263 1.00 96.12 86 LEU A N 1
ATOM 699 C CA . LEU A 1 86 ? 0.299 -11.086 3.255 1.00 96.12 86 LEU A CA 1
ATOM 700 C C . LEU A 1 86 ? -1.006 -10.442 3.738 1.00 96.12 86 LEU A C 1
ATOM 702 O O . LEU A 1 86 ? -2.030 -11.122 3.786 1.00 96.12 86 LEU A O 1
ATOM 706 N N . LEU A 1 87 ? -0.981 -9.146 4.062 1.00 96.94 87 LEU A N 1
ATOM 707 C CA . LEU A 1 87 ? -2.158 -8.414 4.528 1.00 96.94 87 LEU A CA 1
ATOM 708 C C . LEU A 1 87 ? -3.315 -8.515 3.542 1.00 96.94 87 LEU A C 1
ATOM 710 O O . LEU A 1 87 ? -4.406 -8.938 3.925 1.00 96.94 87 LEU A O 1
ATOM 714 N N . VAL A 1 88 ? -3.072 -8.144 2.283 1.00 97.19 88 VAL A N 1
ATOM 715 C CA . VAL A 1 88 ? -4.132 -8.114 1.270 1.00 97.19 88 VAL A CA 1
ATOM 716 C C . VAL A 1 88 ? -4.615 -9.512 0.906 1.00 97.19 88 VAL A C 1
ATOM 718 O O . VAL A 1 88 ? -5.804 -9.703 0.680 1.00 97.19 88 VAL A O 1
ATOM 721 N N . ARG A 1 89 ? -3.723 -10.513 0.912 1.00 96.12 89 ARG A N 1
ATOM 722 C CA . ARG A 1 89 ? -4.094 -11.912 0.654 1.00 96.12 89 ARG A CA 1
ATOM 723 C C . ARG A 1 89 ? -5.005 -12.470 1.745 1.00 96.12 89 ARG A C 1
ATOM 725 O O . ARG A 1 89 ? -5.847 -13.313 1.459 1.00 96.12 89 ARG A O 1
ATOM 732 N N . GLN A 1 90 ? -4.814 -12.040 2.991 1.00 97.31 90 GLN A N 1
ATOM 733 C CA . GLN A 1 90 ? -5.576 -12.540 4.137 1.00 97.31 90 GLN A CA 1
ATOM 734 C C . GLN A 1 90 ? -6.844 -11.731 4.422 1.00 97.31 90 GLN A C 1
ATOM 736 O O . GLN A 1 90 ? -7.725 -12.251 5.101 1.00 97.31 90 GLN A O 1
ATOM 741 N N . SER A 1 91 ? -6.940 -10.496 3.922 1.00 96.69 91 SER A N 1
ATOM 742 C CA . SER A 1 91 ? -8.016 -9.551 4.250 1.00 96.69 91 SER A CA 1
ATOM 743 C C . SER A 1 91 ? -8.936 -9.343 3.043 1.00 96.69 91 SER A C 1
ATOM 745 O O . SER A 1 91 ? -8.747 -8.384 2.293 1.00 96.69 91 SER A O 1
ATOM 747 N N . PRO A 1 92 ? -9.927 -10.227 2.816 1.00 95.69 92 PRO A N 1
ATOM 748 C CA . PRO A 1 92 ? -10.731 -10.218 1.595 1.00 95.69 92 PRO A CA 1
ATOM 749 C C . PRO A 1 92 ? -11.561 -8.943 1.425 1.00 95.69 92 PRO A C 1
ATOM 751 O O . PRO A 1 92 ? -11.882 -8.582 0.299 1.00 95.69 92 PRO A O 1
ATOM 754 N N . TYR A 1 93 ? -11.890 -8.245 2.512 1.00 96.19 93 TYR A N 1
ATOM 755 C CA . TYR A 1 93 ? -12.702 -7.029 2.470 1.00 96.19 93 TYR A CA 1
ATOM 756 C C . TYR A 1 93 ? -11.890 -5.758 2.213 1.00 96.19 93 TYR A C 1
ATOM 758 O O . TYR A 1 93 ? -12.473 -4.682 2.102 1.00 96.19 93 TYR A O 1
ATOM 766 N N . ILE A 1 94 ? -10.564 -5.834 2.075 1.00 97.38 94 ILE A N 1
ATOM 767 C CA . ILE A 1 94 ? -9.774 -4.620 1.893 1.00 97.38 94 ILE A CA 1
ATOM 768 C C . ILE A 1 94 ? -10.128 -3.945 0.561 1.00 97.38 94 ILE A C 1
ATOM 770 O O . ILE A 1 94 ? -9.921 -4.502 -0.516 1.00 97.38 94 ILE A O 1
ATOM 774 N N . HIS A 1 95 ? -10.674 -2.734 0.646 1.00 97.25 95 HIS A N 1
ATOM 775 C CA . HIS A 1 95 ? -11.013 -1.922 -0.518 1.00 97.25 95 HIS A CA 1
ATOM 776 C C . HIS A 1 95 ? -10.181 -0.648 -0.619 1.00 97.25 95 HIS A C 1
ATOM 778 O O . HIS A 1 95 ? -10.105 -0.054 -1.695 1.00 97.25 95 HIS A O 1
ATOM 784 N N . THR A 1 96 ? -9.539 -0.230 0.476 1.00 98.25 96 THR A N 1
ATOM 785 C CA . THR A 1 96 ? -8.640 0.926 0.498 1.00 98.25 96 THR A CA 1
ATOM 786 C C . THR A 1 96 ? -7.283 0.538 1.062 1.00 98.25 96 THR A C 1
ATOM 788 O O . THR A 1 96 ? -7.178 0.078 2.200 1.00 98.25 96 THR A O 1
ATOM 791 N N . LEU A 1 97 ? -6.232 0.792 0.284 1.00 98.25 97 LEU A N 1
ATOM 792 C CA . LEU A 1 97 ? -4.849 0.573 0.684 1.00 98.25 97 LEU A CA 1
ATOM 793 C C . LEU A 1 97 ? -4.013 1.819 0.383 1.00 98.25 97 LEU A C 1
ATOM 795 O O . LEU A 1 97 ? -3.916 2.238 -0.770 1.00 98.25 97 LEU A O 1
ATOM 799 N N . VAL A 1 98 ? -3.377 2.388 1.409 1.00 98.19 98 VAL A N 1
ATOM 800 C CA . VAL A 1 98 ? -2.423 3.501 1.261 1.00 98.19 98 VAL A CA 1
ATOM 801 C C . VAL A 1 98 ? -1.023 3.026 1.636 1.00 98.19 98 VAL A C 1
ATOM 803 O O . VAL A 1 98 ? -0.763 2.719 2.800 1.00 98.19 98 VAL A O 1
ATOM 806 N N . VAL A 1 99 ? -0.117 3.006 0.657 1.00 97.38 99 VAL A N 1
ATOM 807 C CA . VAL A 1 99 ? 1.276 2.568 0.801 1.00 97.38 99 VAL A CA 1
ATOM 808 C C . VAL A 1 99 ? 2.219 3.749 0.590 1.00 97.38 99 VAL A C 1
ATOM 810 O O . VAL A 1 99 ? 2.264 4.355 -0.485 1.00 97.38 99 VAL A O 1
ATOM 813 N N . ARG A 1 100 ? 3.026 4.049 1.609 1.00 95.75 100 ARG A N 1
ATOM 814 C CA . ARG A 1 100 ? 4.103 5.055 1.524 1.00 95.75 100 ARG A CA 1
ATOM 815 C C . ARG A 1 100 ? 5.500 4.450 1.585 1.00 95.75 100 ARG A C 1
ATOM 817 O O . ARG A 1 100 ? 6.479 5.147 1.314 1.00 95.75 100 ARG A O 1
ATOM 824 N N . GLU A 1 101 ? 5.585 3.203 2.036 1.00 94.62 101 GLU A N 1
ATOM 825 C CA . GLU A 1 101 ? 6.803 2.429 2.192 1.00 94.62 101 GLU A CA 1
ATOM 826 C C . GLU A 1 101 ? 7.458 2.197 0.838 1.00 94.62 101 GLU A C 1
ATOM 828 O O . GLU A 1 101 ? 6.805 2.165 -0.206 1.00 94.62 101 GLU A O 1
ATOM 833 N N . LYS A 1 102 ? 8.775 2.006 0.869 1.00 96.19 102 LYS A N 1
ATOM 834 C CA . LYS A 1 102 ? 9.522 1.635 -0.321 1.00 96.19 102 LYS A CA 1
ATOM 835 C C . LYS A 1 102 ? 9.140 0.216 -0.746 1.00 96.19 102 LYS A C 1
ATOM 837 O O . LYS A 1 102 ? 9.332 -0.710 0.039 1.00 96.19 102 LYS A O 1
ATOM 842 N N . VAL A 1 103 ? 8.628 0.066 -1.963 1.00 97.44 103 VAL A N 1
ATOM 843 C CA . VAL A 1 103 ? 8.157 -1.207 -2.541 1.00 97.44 103 VAL A CA 1
ATOM 844 C C . VAL A 1 103 ? 8.599 -1.317 -3.993 1.00 97.44 103 VAL A C 1
ATOM 846 O O . VAL A 1 103 ? 8.861 -0.299 -4.632 1.00 97.44 103 VAL A O 1
ATOM 849 N N . SER A 1 104 ? 8.694 -2.524 -4.542 1.00 97.94 104 SER A N 1
ATOM 850 C CA . SER A 1 104 ? 8.994 -2.689 -5.968 1.00 97.94 104 SER A CA 1
ATOM 851 C C . SER A 1 104 ? 7.765 -2.507 -6.869 1.00 97.94 104 SER A C 1
ATOM 853 O O . SER A 1 104 ? 6.622 -2.642 -6.431 1.00 97.94 104 SER A O 1
ATOM 855 N N . THR A 1 105 ? 7.988 -2.219 -8.153 1.00 98.38 105 THR A N 1
ATOM 856 C CA . THR A 1 105 ? 6.942 -2.226 -9.191 1.00 98.38 105 THR A CA 1
ATOM 857 C C . THR A 1 105 ? 6.229 -3.573 -9.264 1.00 98.38 105 THR A C 1
ATOM 859 O O . THR A 1 105 ? 5.006 -3.601 -9.394 1.00 98.38 105 THR A O 1
ATOM 862 N N . ALA A 1 106 ? 6.957 -4.684 -9.104 1.00 98.25 106 ALA A N 1
ATOM 863 C CA . ALA A 1 106 ? 6.352 -6.010 -8.996 1.00 98.25 106 ALA A CA 1
ATOM 864 C C . ALA A 1 106 ? 5.416 -6.130 -7.784 1.00 98.25 106 ALA A C 1
ATOM 866 O O . ALA A 1 106 ? 4.318 -6.662 -7.915 1.00 98.25 106 ALA A O 1
ATOM 867 N N . THR A 1 107 ? 5.787 -5.578 -6.626 1.00 98.38 107 THR A N 1
ATOM 868 C CA . THR A 1 107 ? 4.902 -5.555 -5.451 1.00 98.38 107 THR A CA 1
ATOM 869 C C . THR A 1 107 ? 3.620 -4.780 -5.719 1.00 98.38 107 THR A C 1
ATOM 871 O O . THR A 1 107 ? 2.549 -5.257 -5.364 1.00 98.38 107 THR A O 1
ATOM 874 N N . VAL A 1 108 ? 3.688 -3.620 -6.376 1.00 98.62 108 VAL A N 1
ATOM 875 C CA . VAL A 1 108 ? 2.484 -2.839 -6.711 1.00 98.62 108 VAL A CA 1
ATOM 876 C C . VAL A 1 108 ? 1.528 -3.646 -7.601 1.00 98.62 108 VAL A C 1
ATOM 878 O O . VAL A 1 108 ? 0.332 -3.701 -7.314 1.00 98.62 108 VAL A O 1
ATOM 881 N N . LEU A 1 109 ? 2.057 -4.334 -8.620 1.00 98.56 109 LEU A N 1
ATOM 882 C CA . LEU A 1 109 ? 1.280 -5.233 -9.483 1.00 98.56 109 LEU A CA 1
ATOM 883 C C . LEU A 1 109 ? 0.652 -6.386 -8.695 1.00 98.56 109 LEU A C 1
ATOM 885 O O . LEU A 1 109 ? -0.532 -6.67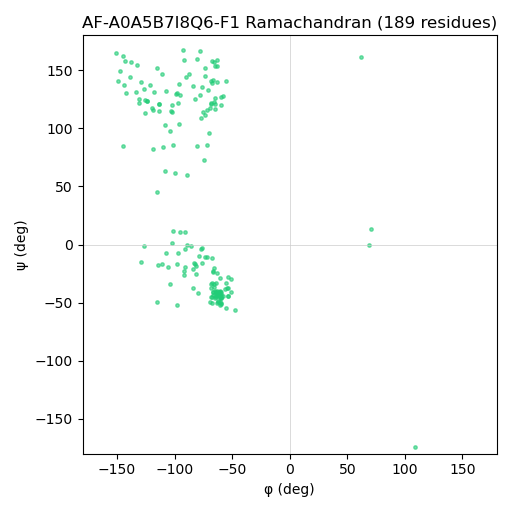3 -8.858 1.00 98.56 109 LEU A O 1
ATOM 889 N N . LEU A 1 110 ? 1.429 -7.028 -7.820 1.00 98.19 110 LEU A N 1
ATOM 890 C CA . LEU A 1 110 ? 0.951 -8.130 -6.988 1.00 98.19 110 LEU A CA 1
ATOM 891 C C . LEU A 1 110 ? -0.141 -7.686 -6.016 1.00 98.19 110 LEU A C 1
ATOM 893 O O . LEU A 1 110 ? -1.117 -8.412 -5.848 1.00 98.19 110 LEU A O 1
ATOM 897 N N . LEU A 1 111 ? -0.013 -6.507 -5.402 1.00 98.44 111 LEU A N 1
ATOM 898 C CA . LEU A 1 111 ? -1.031 -5.961 -4.504 1.00 98.44 111 LEU A CA 1
ATOM 899 C C . LEU A 1 111 ? -2.347 -5.727 -5.246 1.00 98.44 111 LEU A C 1
ATOM 901 O O . LEU A 1 111 ? -3.378 -6.225 -4.796 1.00 98.44 111 LEU A O 1
ATOM 905 N N . ALA A 1 112 ? -2.300 -5.053 -6.400 1.00 98.31 112 ALA A N 1
ATOM 906 C CA . ALA A 1 112 ? -3.481 -4.822 -7.229 1.00 98.31 112 ALA A CA 1
ATOM 907 C C . ALA A 1 112 ? -4.117 -6.142 -7.692 1.00 98.31 112 ALA A C 1
ATOM 909 O O . ALA A 1 112 ? -5.327 -6.315 -7.602 1.00 98.31 112 ALA A O 1
ATOM 910 N N . HIS A 1 113 ? -3.306 -7.105 -8.140 1.00 97.50 113 HIS A N 1
ATOM 911 C CA . HIS A 1 113 ? -3.805 -8.392 -8.620 1.00 97.50 113 HIS A CA 1
ATOM 912 C C . HIS A 1 113 ? -4.409 -9.262 -7.503 1.00 97.50 113 HIS A C 1
ATOM 914 O O . HIS A 1 113 ? -5.384 -9.986 -7.730 1.00 97.50 113 HIS A O 1
ATOM 920 N N . THR A 1 114 ? -3.816 -9.235 -6.307 1.00 97.25 114 THR A N 1
ATOM 921 C CA . THR A 1 114 ? -4.199 -10.104 -5.183 1.00 97.25 114 THR A CA 1
ATOM 922 C C . THR A 1 114 ? -5.434 -9.577 -4.458 1.00 97.25 114 THR A C 1
ATOM 924 O O . THR A 1 114 ? -6.315 -10.358 -4.102 1.00 97.25 114 THR A O 1
ATOM 927 N N . ALA A 1 115 ? -5.518 -8.264 -4.248 1.00 96.44 115 ALA A N 1
ATOM 928 C CA . ALA A 1 115 ? -6.600 -7.625 -3.512 1.00 96.44 115 ALA A CA 1
ATOM 929 C C . ALA A 1 115 ? -7.843 -7.450 -4.404 1.00 96.44 115 ALA A C 1
ATOM 931 O O . ALA A 1 115 ? -8.049 -6.402 -5.008 1.00 96.44 115 ALA A O 1
ATOM 932 N N . LYS A 1 116 ? -8.682 -8.488 -4.503 1.00 93.81 116 LYS A N 1
ATOM 933 C CA . LYS A 1 116 ? -9.799 -8.535 -5.469 1.00 93.81 116 LYS A CA 1
ATOM 934 C C . LYS A 1 116 ? -10.842 -7.427 -5.313 1.00 93.81 116 LYS A C 1
ATOM 936 O O . LYS A 1 116 ? -11.447 -7.045 -6.305 1.00 93.81 116 LYS A O 1
ATOM 941 N N . ASN A 1 117 ? -11.025 -6.912 -4.101 1.00 96.00 117 ASN A N 1
ATOM 942 C CA . ASN A 1 117 ? -11.982 -5.843 -3.820 1.00 96.00 117 ASN A CA 1
ATOM 943 C C . ASN A 1 117 ? -11.326 -4.460 -3.690 1.00 96.00 117 ASN A C 1
ATOM 945 O O . ASN A 1 117 ? -11.961 -3.512 -3.230 1.00 96.00 117 ASN A O 1
ATOM 949 N N . LEU A 1 118 ? -10.050 -4.332 -4.068 1.00 97.06 118 LEU A N 1
ATOM 950 C CA . LEU A 1 118 ? -9.326 -3.074 -3.974 1.00 97.06 118 LEU A CA 1
ATOM 951 C C . LEU A 1 118 ? -9.885 -2.063 -4.975 1.00 97.06 118 LEU A C 1
ATOM 953 O O . LEU A 1 118 ? -9.872 -2.293 -6.179 1.00 97.06 118 LEU A O 1
ATOM 957 N N . ILE A 1 119 ? -10.336 -0.920 -4.464 1.00 96.25 119 ILE A N 1
ATOM 958 C CA . ILE A 1 119 ? -10.843 0.195 -5.273 1.00 96.25 119 ILE A CA 1
ATOM 959 C C . ILE A 1 119 ? -9.931 1.404 -5.109 1.00 96.25 119 ILE A C 1
ATOM 961 O O . ILE A 1 119 ? -9.485 2.005 -6.081 1.00 96.25 119 ILE A O 1
ATOM 965 N N . TYR A 1 120 ? -9.616 1.750 -3.865 1.00 97.44 120 TYR A N 1
ATOM 966 C CA . TYR A 1 120 ? -8.822 2.920 -3.527 1.00 97.44 120 TYR A CA 1
ATOM 967 C C . TYR A 1 120 ? -7.390 2.504 -3.219 1.00 97.44 120 TYR A C 1
ATOM 969 O O . TYR A 1 120 ? -7.019 2.274 -2.066 1.00 97.44 120 TYR A O 1
ATOM 977 N N . PHE A 1 121 ? -6.579 2.396 -4.267 1.00 98.38 121 PHE A N 1
ATOM 978 C CA . PHE A 1 121 ? -5.170 2.055 -4.134 1.00 98.38 121 PHE A CA 1
ATOM 979 C C . PHE A 1 121 ? -4.299 3.299 -4.270 1.00 98.38 121 PHE A C 1
ATOM 981 O O . PHE A 1 121 ? -4.222 3.899 -5.337 1.00 98.38 121 PHE A O 1
ATOM 988 N N . TYR A 1 122 ? -3.610 3.690 -3.205 1.00 98.44 122 TYR A N 1
ATOM 989 C CA . TYR A 1 122 ? -2.760 4.873 -3.205 1.00 98.44 122 TYR A CA 1
ATOM 990 C C . TYR A 1 122 ? -1.324 4.480 -2.903 1.00 98.44 122 TYR A C 1
ATOM 992 O O . TYR A 1 122 ? -1.020 3.993 -1.817 1.00 98.44 122 TYR A O 1
ATOM 1000 N N . VAL A 1 123 ? -0.425 4.724 -3.854 1.00 98.25 123 VAL A N 1
ATOM 1001 C CA . VAL A 1 123 ? 1.005 4.444 -3.689 1.00 98.25 123 VAL A CA 1
ATOM 1002 C C . VAL A 1 123 ? 1.804 5.697 -3.989 1.00 98.25 123 VAL A C 1
ATOM 1004 O O . VAL A 1 123 ? 1.577 6.367 -4.997 1.00 98.25 123 VAL A O 1
ATOM 1007 N N . ARG A 1 124 ? 2.763 6.019 -3.123 1.00 97.31 124 ARG A N 1
ATOM 1008 C CA . ARG A 1 124 ? 3.701 7.121 -3.352 1.00 97.31 124 ARG A CA 1
ATOM 1009 C C . ARG A 1 124 ? 4.698 6.762 -4.459 1.00 97.31 124 ARG A C 1
ATOM 1011 O O . ARG A 1 124 ? 5.556 5.908 -4.257 1.00 97.31 124 ARG A O 1
ATOM 1018 N N . ARG A 1 125 ? 4.678 7.485 -5.583 1.00 97.19 125 ARG A N 1
ATOM 1019 C CA . ARG A 1 125 ? 5.543 7.260 -6.758 1.00 97.19 125 ARG A CA 1
ATOM 1020 C C . ARG A 1 125 ? 7.034 7.235 -6.414 1.00 97.19 125 ARG A C 1
ATOM 1022 O O . ARG A 1 125 ? 7.732 6.317 -6.821 1.00 97.19 125 ARG A O 1
ATOM 1029 N N . ASN A 1 126 ? 7.505 8.174 -5.592 1.00 96.25 126 ASN A N 1
ATOM 1030 C CA . ASN A 1 126 ? 8.915 8.261 -5.174 1.00 96.25 126 ASN A CA 1
ATOM 1031 C C . ASN A 1 126 ? 9.383 7.104 -4.269 1.00 96.25 126 ASN A C 1
ATOM 1033 O O . ASN A 1 126 ? 10.576 6.979 -4.000 1.00 96.25 126 ASN A O 1
ATOM 1037 N N . ALA A 1 127 ? 8.458 6.291 -3.753 1.00 95.81 127 ALA A N 1
ATOM 1038 C CA . ALA A 1 127 ? 8.773 5.106 -2.962 1.00 95.81 127 ALA A CA 1
ATOM 1039 C C . ALA A 1 127 ? 8.755 3.817 -3.805 1.00 95.81 127 ALA A C 1
ATOM 1041 O O . ALA A 1 127 ? 9.172 2.768 -3.321 1.00 95.81 127 ALA A O 1
ATOM 1042 N N . ILE A 1 128 ? 8.323 3.883 -5.067 1.00 97.81 128 ILE A N 1
ATOM 1043 C CA . ILE A 1 128 ? 8.305 2.722 -5.953 1.00 97.81 128 ILE A CA 1
ATOM 1044 C C . ILE A 1 128 ? 9.699 2.531 -6.552 1.00 97.81 128 ILE A C 1
ATOM 1046 O O . ILE A 1 128 ? 10.271 3.439 -7.149 1.00 97.81 128 ILE A O 1
ATOM 1050 N N . MET A 1 129 ? 10.254 1.335 -6.393 1.00 97.44 129 MET A N 1
ATOM 1051 C CA . MET A 1 129 ? 11.508 0.917 -7.006 1.00 97.44 129 MET A CA 1
ATOM 1052 C C . MET A 1 129 ? 11.223 0.118 -8.269 1.00 97.44 129 MET A C 1
ATOM 1054 O O . MET A 1 129 ? 10.469 -0.851 -8.235 1.00 97.44 129 MET A O 1
ATOM 1058 N N . LEU A 1 130 ? 11.885 0.467 -9.367 1.00 97.00 130 LEU A N 1
ATOM 1059 C CA . LEU A 1 130 ? 11.769 -0.265 -10.621 1.00 97.00 130 LEU A CA 1
ATOM 1060 C C . LEU A 1 130 ? 12.483 -1.625 -10.538 1.00 97.00 130 LEU A C 1
ATOM 1062 O O . LEU A 1 130 ? 13.668 -1.729 -10.854 1.00 97.00 130 LEU A O 1
ATOM 1066 N N . LYS A 1 131 ? 11.792 -2.650 -10.029 1.00 95.94 131 LYS A N 1
ATOM 1067 C CA . LYS A 1 131 ? 12.351 -3.980 -9.751 1.00 95.94 131 LYS A CA 1
ATOM 1068 C C . LYS A 1 131 ? 11.301 -5.081 -9.906 1.00 95.94 131 LYS A C 1
ATOM 1070 O O . LYS A 1 131 ? 10.169 -4.948 -9.449 1.00 95.94 131 LYS A O 1
ATOM 1075 N N . ALA A 1 132 ? 11.732 -6.204 -10.474 1.00 94.12 132 ALA A N 1
ATOM 1076 C CA . ALA A 1 132 ? 11.024 -7.481 -10.454 1.00 94.12 132 ALA A CA 1
ATOM 1077 C C . ALA A 1 132 ? 11.764 -8.449 -9.519 1.00 94.12 132 ALA A C 1
ATOM 1079 O O . ALA A 1 132 ? 12.360 -9.422 -9.963 1.00 94.12 132 ALA A O 1
ATOM 1080 N N . ASP A 1 133 ? 11.821 -8.110 -8.230 1.00 94.12 133 ASP A N 1
ATOM 1081 C CA . ASP A 1 133 ? 12.665 -8.792 -7.237 1.00 94.12 133 ASP A CA 1
ATOM 1082 C C . ASP A 1 133 ? 11.946 -9.885 -6.434 1.00 94.12 133 ASP A C 1
ATOM 1084 O O . ASP A 1 133 ? 12.507 -10.417 -5.478 1.00 94.12 133 ASP A O 1
ATOM 1088 N N . TRP A 1 134 ? 10.732 -10.260 -6.847 1.00 95.44 134 TRP A N 1
ATOM 1089 C CA . TRP A 1 134 ? 10.032 -11.414 -6.294 1.00 95.44 134 TRP A CA 1
ATOM 1090 C C . TRP A 1 134 ? 10.578 -12.723 -6.884 1.00 95.44 134 TRP A C 1
ATOM 1092 O O . TRP A 1 134 ? 10.634 -12.857 -8.114 1.00 95.44 134 TRP A O 1
ATOM 1102 N N . PRO A 1 135 ? 10.948 -13.708 -6.042 1.00 93.12 135 PRO A N 1
ATOM 1103 C CA . PRO A 1 135 ? 11.300 -15.035 -6.526 1.00 93.12 135 PRO A CA 1
ATOM 1104 C C . PRO A 1 135 ? 10.073 -15.717 -7.141 1.00 93.12 135 PRO A C 1
ATOM 1106 O O . PRO A 1 135 ? 8.932 -15.389 -6.807 1.00 93.12 135 PRO A O 1
ATOM 1109 N N . TYR A 1 136 ? 10.313 -16.684 -8.024 1.00 91.75 136 TYR A N 1
ATOM 1110 C CA . TYR A 1 136 ? 9.243 -17.521 -8.553 1.00 91.75 136 TYR A CA 1
ATOM 1111 C C . TYR A 1 136 ? 8.546 -18.267 -7.410 1.00 91.75 136 TYR A C 1
ATOM 1113 O O . TYR A 1 136 ? 9.199 -18.941 -6.611 1.00 91.75 136 TYR A O 1
ATOM 1121 N N . ASN A 1 137 ? 7.223 -18.146 -7.337 1.00 91.81 137 ASN A N 1
ATOM 1122 C CA . ASN A 1 137 ? 6.403 -18.925 -6.423 1.00 91.81 137 ASN A CA 1
ATOM 1123 C C . ASN A 1 137 ? 5.871 -20.163 -7.168 1.00 91.81 137 ASN A C 1
ATOM 1125 O O . ASN A 1 137 ? 5.285 -19.985 -8.235 1.00 91.81 137 ASN A O 1
ATOM 1129 N N . PRO A 1 138 ? 6.020 -21.387 -6.629 1.00 90.88 138 PRO A N 1
ATOM 1130 C CA . PRO A 1 138 ? 5.453 -22.600 -7.224 1.00 90.88 138 PRO A CA 1
ATOM 1131 C C . PRO A 1 138 ? 3.945 -22.537 -7.501 1.00 90.88 138 PRO A C 1
ATOM 1133 O O . PRO A 1 138 ? 3.477 -23.185 -8.432 1.00 90.88 138 PRO A O 1
ATOM 1136 N N . ASP A 1 139 ? 3.199 -21.737 -6.734 1.00 91.75 139 ASP A N 1
ATOM 1137 C CA . ASP A 1 139 ? 1.758 -21.530 -6.918 1.00 91.75 139 ASP A CA 1
ATOM 1138 C C . ASP A 1 139 ? 1.422 -20.649 -8.138 1.00 91.75 139 ASP A C 1
ATOM 1140 O O . ASP A 1 139 ? 0.252 -20.482 -8.487 1.00 91.75 139 ASP A O 1
ATOM 1144 N N . TRP A 1 140 ? 2.416 -20.006 -8.757 1.00 95.25 140 TRP A N 1
ATOM 1145 C CA . TRP A 1 140 ? 2.216 -19.163 -9.932 1.00 95.25 140 TRP A CA 1
ATOM 1146 C C . TRP A 1 140 ? 2.353 -19.971 -11.209 1.00 95.25 140 TRP A C 1
ATOM 1148 O O . TRP A 1 140 ? 3.210 -20.843 -11.319 1.00 95.25 140 TRP A O 1
ATOM 1158 N N . THR A 1 141 ? 1.547 -19.632 -12.213 1.00 96.75 141 THR A N 1
ATOM 1159 C CA . THR A 1 141 ? 1.789 -20.161 -13.553 1.00 96.75 141 THR A CA 1
ATOM 1160 C C . THR A 1 141 ? 3.007 -19.462 -14.175 1.00 96.75 141 THR A C 1
ATOM 1162 O O . THR A 1 141 ? 3.279 -18.290 -13.860 1.00 96.75 14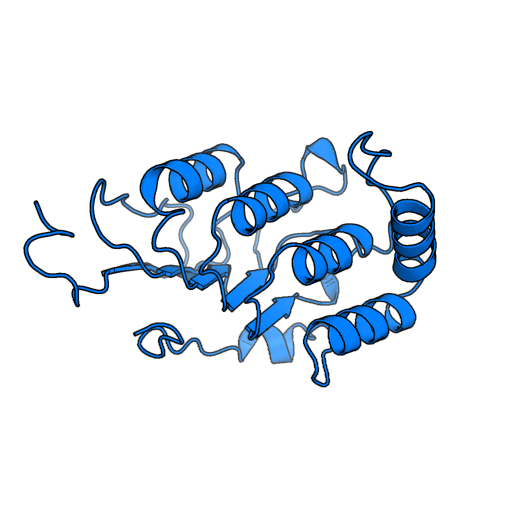1 THR A O 1
ATOM 1165 N N . PRO A 1 142 ? 3.740 -20.128 -15.082 1.00 96.12 142 PRO A N 1
ATOM 1166 C CA . PRO A 1 142 ? 4.843 -19.504 -15.811 1.00 96.12 142 PRO A CA 1
ATOM 1167 C C . PRO A 1 142 ? 4.425 -18.215 -16.532 1.00 96.12 142 PRO A C 1
ATOM 1169 O O . PRO A 1 142 ? 5.164 -17.229 -16.530 1.00 96.12 142 PRO A O 1
ATOM 1172 N N . GLU A 1 143 ? 3.214 -18.186 -17.089 1.00 97.25 143 GLU A N 1
ATOM 1173 C CA . GLU A 1 143 ? 2.653 -17.037 -17.804 1.00 97.25 143 GLU A CA 1
ATOM 1174 C C . GLU A 1 143 ? 2.418 -15.858 -16.860 1.00 97.25 143 GLU A C 1
ATOM 1176 O O . GLU A 1 143 ? 2.724 -14.717 -17.210 1.00 97.25 143 GLU A O 1
ATOM 1181 N N . PHE A 1 144 ? 1.924 -16.123 -15.645 1.00 97.44 144 PHE A N 1
ATOM 1182 C CA . PHE A 1 144 ? 1.734 -15.090 -14.632 1.00 97.44 144 PHE A CA 1
ATOM 1183 C C . PHE A 1 144 ? 3.069 -14.476 -14.202 1.00 97.44 144 PHE A C 1
ATOM 1185 O O . PHE A 1 144 ? 3.200 -13.251 -14.144 1.00 97.44 144 PHE A O 1
ATOM 1192 N N . TYR A 1 145 ? 4.085 -15.304 -13.947 1.00 97.38 145 TYR A N 1
ATOM 1193 C CA . TYR A 1 145 ? 5.406 -14.798 -13.580 1.00 97.38 145 TYR A CA 1
ATOM 1194 C C . TYR A 1 145 ? 6.054 -14.007 -14.724 1.00 97.38 145 TYR A C 1
ATOM 1196 O O . TYR A 1 145 ? 6.617 -12.933 -14.502 1.00 97.38 145 TYR A O 1
ATOM 1204 N N . ALA A 1 146 ? 5.914 -14.478 -15.966 1.00 97.00 146 ALA A N 1
ATOM 1205 C CA . ALA A 1 146 ? 6.370 -13.748 -17.143 1.00 97.00 146 ALA A CA 1
ATOM 1206 C C . ALA A 1 146 ? 5.649 -12.396 -17.293 1.00 97.00 146 ALA A C 1
ATOM 1208 O O . ALA A 1 146 ? 6.303 -11.382 -17.551 1.00 97.00 146 ALA A O 1
ATOM 1209 N N . TRP A 1 147 ? 4.328 -12.352 -17.079 1.00 97.88 147 TRP A N 1
ATOM 1210 C CA . TRP A 1 147 ? 3.544 -11.114 -17.058 1.00 97.88 147 TRP A CA 1
ATOM 1211 C C . TRP A 1 147 ? 4.043 -10.148 -15.977 1.00 97.88 147 TRP A C 1
ATOM 1213 O O . TRP A 1 147 ? 4.266 -8.970 -16.268 1.00 97.88 147 TRP A O 1
ATOM 1223 N N . LEU A 1 148 ? 4.296 -10.642 -14.762 1.00 98.00 148 LEU A N 1
ATOM 1224 C CA . LEU A 1 148 ? 4.798 -9.838 -13.649 1.00 98.00 148 LEU A CA 1
ATOM 1225 C C . LEU A 1 148 ? 6.161 -9.223 -13.990 1.00 98.00 148 LEU A C 1
ATOM 1227 O O . LEU A 1 148 ? 6.342 -8.006 -13.916 1.00 98.00 148 LEU A O 1
ATOM 1231 N N . CYS A 1 149 ? 7.106 -10.054 -14.428 1.00 97.25 149 CYS A N 1
ATOM 1232 C CA . CYS A 1 149 ? 8.454 -9.631 -14.795 1.00 97.25 149 CYS A CA 1
ATOM 1233 C C . CYS A 1 149 ? 8.472 -8.685 -15.998 1.00 97.25 149 CYS A C 1
ATOM 1235 O O . CYS A 1 149 ? 9.333 -7.810 -16.067 1.00 97.25 149 CYS A O 1
ATOM 1237 N N . LYS A 1 150 ? 7.547 -8.841 -16.952 1.00 97.31 150 LYS A N 1
ATOM 1238 C CA . LYS A 1 150 ? 7.409 -7.947 -18.108 1.00 97.31 150 LYS A CA 1
ATOM 1239 C C . LYS A 1 150 ? 6.900 -6.571 -17.684 1.00 97.31 150 LYS A C 1
ATOM 1241 O O . LYS A 1 150 ? 7.499 -5.565 -18.057 1.00 97.31 150 LYS A O 1
ATOM 1246 N N . ASN A 1 151 ? 5.824 -6.523 -16.902 1.00 98.12 151 ASN A N 1
ATOM 1247 C CA . ASN A 1 151 ? 5.144 -5.272 -16.565 1.00 98.12 151 ASN A CA 1
ATOM 1248 C C . ASN A 1 151 ? 5.792 -4.512 -15.401 1.00 98.12 151 ASN A C 1
ATOM 1250 O O . ASN A 1 151 ? 5.586 -3.311 -15.262 1.00 98.12 151 ASN A O 1
ATOM 1254 N N . ALA A 1 152 ? 6.652 -5.160 -14.613 1.00 97.38 152 ALA A N 1
ATOM 1255 C CA . ALA A 1 152 ? 7.444 -4.496 -13.581 1.00 97.38 152 ALA A CA 1
ATOM 1256 C C . ALA A 1 152 ? 8.645 -3.686 -14.127 1.00 97.38 152 ALA A C 1
ATOM 1258 O O . ALA A 1 152 ? 9.344 -3.050 -13.337 1.00 97.38 152 ALA A O 1
ATOM 1259 N N . ARG A 1 153 ? 8.911 -3.699 -15.445 1.00 95.31 153 ARG A N 1
ATOM 1260 C CA . ARG A 1 153 ? 10.101 -3.079 -16.074 1.00 95.31 153 ARG A CA 1
ATOM 1261 C C . ARG A 1 153 ? 10.006 -1.581 -16.342 1.00 95.31 153 ARG A C 1
ATOM 1263 O O . ARG A 1 153 ? 11.043 -0.967 -16.564 1.00 95.31 153 ARG A O 1
ATOM 1270 N N . SER A 1 154 ? 8.816 -0.987 -16.326 1.00 97.69 154 SER A N 1
ATOM 1271 C CA . SER A 1 154 ? 8.647 0.470 -16.417 1.00 97.69 154 SER A CA 1
ATOM 1272 C C . SER A 1 154 ? 7.498 0.940 -15.526 1.00 97.69 154 SER A C 1
ATOM 1274 O O . SER A 1 154 ? 6.619 0.152 -15.168 1.00 97.69 154 SER A O 1
ATOM 1276 N N . TYR A 1 155 ? 7.502 2.221 -15.151 1.00 97.81 155 TYR A N 1
ATOM 1277 C CA . TYR A 1 155 ? 6.384 2.795 -14.400 1.00 97.81 155 TYR A CA 1
ATOM 1278 C C . TYR A 1 155 ? 5.118 2.827 -15.254 1.00 97.81 155 TYR A C 1
ATOM 1280 O O . TYR A 1 155 ? 4.040 2.558 -14.746 1.00 97.81 155 TYR A O 1
ATOM 1288 N N . GLU A 1 156 ? 5.255 3.089 -16.552 1.00 98.00 156 GLU A N 1
ATOM 1289 C CA . GLU A 1 156 ? 4.149 3.192 -17.501 1.00 98.00 156 GLU A CA 1
ATOM 1290 C C . GLU A 1 156 ? 3.454 1.841 -17.696 1.00 98.00 156 GLU A C 1
ATOM 1292 O O . GLU A 1 156 ? 2.227 1.772 -17.684 1.00 98.00 156 GLU A O 1
ATOM 1297 N N . ALA A 1 157 ? 4.227 0.755 -17.838 1.00 98.12 157 ALA A N 1
ATOM 1298 C CA . ALA A 1 157 ? 3.673 -0.590 -17.950 1.00 98.12 157 ALA A CA 1
ATOM 1299 C C . ALA A 1 157 ? 2.958 -0.988 -16.655 1.00 98.12 157 ALA A C 1
ATOM 1301 O O . ALA A 1 157 ? 1.819 -1.445 -16.704 1.00 98.12 157 ALA A O 1
ATOM 1302 N N . MET A 1 158 ? 3.590 -0.739 -15.503 1.00 98.56 158 MET A N 1
ATOM 1303 C CA . MET A 1 158 ? 3.000 -1.010 -14.196 1.00 98.56 158 MET A CA 1
ATOM 1304 C C . MET A 1 158 ? 1.698 -0.225 -13.983 1.00 98.56 158 MET A C 1
ATOM 1306 O O . MET A 1 158 ? 0.678 -0.829 -13.667 1.00 98.56 158 MET A O 1
ATOM 1310 N N . GLU A 1 159 ? 1.695 1.092 -14.214 1.00 98.56 159 GLU A N 1
ATOM 1311 C CA . GLU A 1 159 ? 0.509 1.942 -14.047 1.00 98.56 159 GLU A CA 1
ATOM 1312 C C . GLU A 1 159 ? -0.635 1.511 -14.972 1.00 98.56 159 GLU A C 1
ATOM 1314 O O . GLU A 1 159 ? -1.783 1.447 -14.533 1.00 98.56 159 GLU A O 1
ATOM 1319 N N . ARG A 1 160 ? -0.330 1.155 -16.226 1.00 98.50 160 ARG A N 1
ATOM 1320 C CA . ARG A 1 160 ? -1.321 0.661 -17.190 1.00 98.50 160 ARG A CA 1
ATOM 1321 C C . ARG A 1 160 ? -1.970 -0.644 -16.732 1.00 98.50 160 ARG A C 1
ATOM 1323 O O . ARG A 1 160 ? -3.193 -0.745 -16.763 1.00 98.50 160 ARG A O 1
ATOM 1330 N N . GLU A 1 161 ? -1.178 -1.627 -16.310 1.00 98.44 161 GLU A N 1
ATOM 1331 C CA . GLU A 1 161 ? -1.723 -2.904 -15.835 1.00 98.44 161 GLU A CA 1
ATOM 1332 C C . GLU A 1 161 ? -2.519 -2.733 -14.538 1.00 98.44 161 GLU A C 1
ATOM 1334 O O . GLU A 1 161 ? -3.591 -3.313 -14.398 1.00 98.44 161 GLU A O 1
ATOM 1339 N N . VAL A 1 162 ? -2.044 -1.908 -13.597 1.00 98.56 162 VAL A N 1
ATOM 1340 C CA . VAL A 1 162 ? -2.793 -1.621 -12.364 1.00 98.56 162 VAL A CA 1
ATOM 1341 C C . VAL A 1 162 ? -4.125 -0.948 -12.693 1.00 98.56 162 VAL A C 1
ATOM 1343 O O . VAL A 1 162 ? -5.154 -1.362 -12.167 1.00 98.56 162 VAL A O 1
ATOM 1346 N N . ALA A 1 163 ? -4.142 0.033 -13.600 1.00 98.38 163 ALA A N 1
ATOM 1347 C CA . ALA A 1 163 ? -5.377 0.671 -14.054 1.00 98.38 163 ALA A CA 1
ATOM 1348 C C . ALA A 1 163 ? -6.351 -0.335 -14.692 1.00 98.38 163 ALA A C 1
ATOM 1350 O O . ALA A 1 163 ? -7.552 -0.291 -14.429 1.00 98.38 163 ALA A O 1
ATOM 1351 N N . GLN A 1 164 ? -5.835 -1.275 -15.489 1.00 98.12 164 GLN A N 1
ATOM 1352 C CA . GLN A 1 164 ? -6.637 -2.344 -16.081 1.00 98.12 164 GLN A CA 1
ATOM 1353 C C . GLN A 1 164 ? -7.220 -3.281 -15.015 1.00 98.12 164 GLN A C 1
ATOM 1355 O O . GLN A 1 164 ? -8.402 -3.607 -15.084 1.00 98.12 164 GLN A O 1
ATOM 1360 N N . ILE A 1 165 ? -6.425 -3.683 -14.018 1.00 98.06 165 ILE A N 1
ATOM 1361 C CA . ILE A 1 165 ? -6.874 -4.550 -12.918 1.00 98.06 165 ILE A CA 1
ATOM 1362 C C . ILE A 1 165 ? -7.956 -3.862 -12.077 1.00 98.06 165 ILE A C 1
ATOM 1364 O O . ILE A 1 165 ? -8.951 -4.490 -11.730 1.00 98.06 165 ILE A O 1
ATOM 1368 N N . LEU A 1 166 ? -7.777 -2.576 -11.766 1.00 97.44 166 LEU A N 1
ATOM 1369 C CA . LEU A 1 166 ? -8.720 -1.802 -10.953 1.00 97.44 166 LEU A CA 1
ATOM 1370 C C . LEU A 1 166 ? -9.960 -1.330 -11.738 1.00 97.44 166 LEU A C 1
ATOM 1372 O O . LEU A 1 166 ? -10.895 -0.790 -11.143 1.00 97.44 166 LEU A O 1
ATOM 1376 N N . GLY A 1 167 ? -9.969 -1.473 -13.067 1.00 97.44 167 GLY A N 1
ATOM 1377 C CA . GLY A 1 167 ? -11.078 -1.064 -13.935 1.00 97.44 167 GLY A CA 1
ATOM 1378 C C . GLY A 1 167 ? -11.259 0.452 -14.082 1.00 97.44 167 GLY A C 1
ATOM 1379 O O . GLY A 1 167 ? -12.297 0.902 -14.563 1.00 97.44 167 GLY A O 1
ATOM 1380 N N . HIS A 1 168 ? -10.281 1.259 -13.667 1.00 96.56 168 HIS A N 1
ATOM 1381 C CA . HIS A 1 168 ? -10.322 2.716 -13.778 1.00 96.56 168 HIS A CA 1
ATOM 1382 C C . HIS A 1 168 ? -8.917 3.306 -13.912 1.00 96.56 168 HIS A C 1
ATOM 1384 O O . HIS A 1 168 ? -7.912 2.651 -13.643 1.00 96.56 168 HIS A O 1
ATOM 1390 N N . ARG A 1 169 ? -8.831 4.576 -14.328 1.00 97.00 169 ARG A N 1
ATOM 1391 C CA . ARG A 1 169 ? -7.542 5.258 -14.466 1.00 97.00 169 ARG A CA 1
ATOM 1392 C C . ARG A 1 169 ? -6.824 5.299 -13.118 1.00 97.00 169 ARG A C 1
ATOM 1394 O O . ARG A 1 169 ? -7.301 5.931 -12.180 1.00 97.00 169 ARG A O 1
ATOM 1401 N N . TRP A 1 170 ? -5.639 4.706 -13.078 1.00 98.25 170 TRP A N 1
ATOM 1402 C CA . TRP A 1 170 ? -4.787 4.671 -11.901 1.00 98.25 170 TRP A CA 1
ATOM 1403 C C . TRP A 1 170 ? -3.374 5.134 -12.243 1.00 98.25 170 TRP A C 1
ATOM 1405 O O . TRP A 1 170 ? -2.853 4.812 -13.310 1.00 98.25 170 TRP A O 1
ATOM 1415 N N . GLN A 1 171 ? -2.764 5.905 -11.344 1.00 97.75 171 GLN A N 1
ATOM 1416 C CA . GLN A 1 171 ? -1.372 6.348 -11.436 1.00 97.75 171 GLN A CA 1
ATOM 1417 C C . GLN A 1 171 ? -0.778 6.462 -10.033 1.00 97.75 171 GLN A C 1
ATOM 1419 O O . GLN 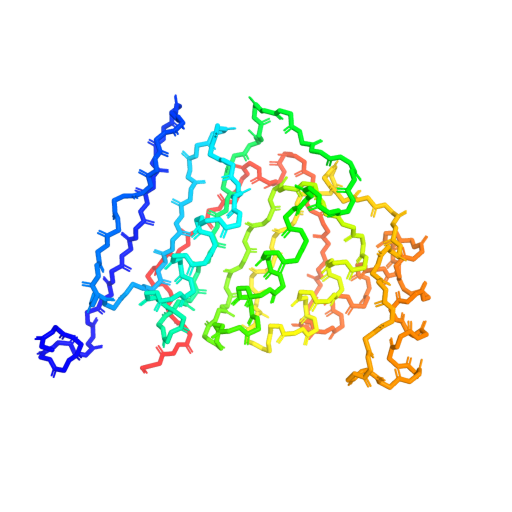A 1 171 ? -1.484 6.806 -9.078 1.00 97.75 171 GLN A O 1
ATOM 1424 N N . ALA A 1 172 ? 0.528 6.228 -9.905 1.00 97.81 172 ALA A N 1
ATOM 1425 C CA . ALA A 1 172 ? 1.211 6.438 -8.640 1.00 97.81 172 ALA A CA 1
ATOM 1426 C C . ALA A 1 172 ? 1.266 7.936 -8.303 1.00 97.81 172 ALA A C 1
ATOM 1428 O O . ALA A 1 172 ? 1.500 8.790 -9.160 1.00 97.81 172 ALA A O 1
ATOM 1429 N N . LEU A 1 173 ? 1.085 8.268 -7.028 1.00 98.31 173 LEU A N 1
ATOM 1430 C CA . LEU A 1 173 ? 0.927 9.647 -6.585 1.00 98.31 173 LEU A CA 1
ATOM 1431 C C . LEU A 1 173 ? 2.270 10.338 -6.378 1.00 98.31 173 LEU A C 1
ATOM 1433 O O . LEU A 1 173 ? 3.174 9.807 -5.729 1.00 98.31 173 LEU A O 1
ATOM 1437 N N . THR A 1 174 ? 2.375 11.579 -6.840 1.00 98.06 174 THR A N 1
ATOM 1438 C CA . THR A 1 174 ? 3.457 12.473 -6.411 1.00 98.06 174 THR A CA 1
ATOM 1439 C C . THR A 1 174 ? 3.365 12.751 -4.910 1.00 98.06 174 THR A C 1
ATOM 1441 O O . THR A 1 174 ? 2.294 12.671 -4.313 1.00 98.06 174 THR A O 1
ATOM 1444 N N . ASP A 1 175 ? 4.465 13.172 -4.290 1.00 97.31 175 ASP A N 1
ATOM 1445 C CA . ASP A 1 175 ? 4.485 13.533 -2.865 1.00 97.31 175 ASP A CA 1
ATOM 1446 C C . ASP A 1 175 ? 3.453 14.610 -2.497 1.00 97.31 175 ASP A C 1
ATOM 1448 O O . ASP A 1 175 ? 2.911 14.596 -1.391 1.00 97.31 175 ASP A O 1
ATOM 1452 N N . LYS A 1 176 ? 3.169 15.541 -3.419 1.00 97.31 176 LYS A N 1
ATOM 1453 C CA . LYS A 1 176 ? 2.146 16.579 -3.234 1.00 97.31 176 LYS A CA 1
ATOM 1454 C C . LYS A 1 176 ? 0.746 15.965 -3.201 1.00 97.31 176 LYS A C 1
ATOM 1456 O O . LYS A 1 176 ? 0.013 16.209 -2.252 1.00 97.31 176 LYS A O 1
ATOM 1461 N N . GLN A 1 177 ? 0.410 15.130 -4.186 1.00 97.69 177 GLN A N 1
ATOM 1462 C CA . GLN A 1 177 ? -0.880 14.432 -4.240 1.00 97.69 177 GLN A CA 1
ATOM 1463 C C . GLN A 1 177 ? -1.053 13.471 -3.059 1.00 97.69 177 GLN A C 1
ATOM 1465 O O . GLN A 1 177 ? -2.120 13.421 -2.459 1.00 97.69 177 GLN A O 1
ATOM 1470 N N . PHE A 1 178 ? 0.009 12.759 -2.675 1.00 97.38 178 PHE A N 1
ATOM 1471 C CA . PHE A 1 178 ? -0.013 11.822 -1.555 1.00 97.38 178 PHE A CA 1
ATOM 1472 C C . PHE A 1 178 ? -0.358 12.516 -0.229 1.00 97.38 178 PHE A C 1
ATOM 1474 O O . PHE A 1 178 ? -1.145 12.004 0.559 1.00 97.38 178 PHE A O 1
ATOM 1481 N N . LYS A 1 179 ? 0.173 13.722 0.008 1.00 95.94 179 LYS A N 1
ATOM 1482 C CA . LYS A 1 179 ? -0.178 14.536 1.186 1.00 95.94 179 LYS A CA 1
ATOM 1483 C C . LYS A 1 179 ? -1.633 15.013 1.199 1.00 95.94 179 LYS A C 1
ATOM 1485 O O . LYS A 1 179 ? -2.117 15.394 2.257 1.00 95.94 179 LYS A O 1
ATOM 1490 N N . MET A 1 180 ? -2.301 15.040 0.048 1.00 96.44 180 MET A N 1
ATOM 1491 C CA . MET A 1 180 ? -3.684 15.505 -0.082 1.00 96.44 180 MET A CA 1
ATOM 1492 C C . MET A 1 180 ? -4.718 14.388 0.087 1.00 96.44 180 MET A C 1
ATOM 1494 O O . MET A 1 180 ? -5.913 14.681 0.059 1.00 96.44 180 MET A O 1
ATOM 1498 N N . ILE A 1 181 ? -4.292 13.128 0.245 1.00 96.00 181 ILE A N 1
ATOM 1499 C CA . ILE A 1 181 ? -5.211 12.007 0.460 1.00 96.00 181 ILE A CA 1
ATOM 1500 C C . ILE A 1 181 ? -6.051 12.292 1.707 1.00 96.00 181 ILE A C 1
ATOM 1502 O O . ILE A 1 181 ? -5.523 12.556 2.786 1.00 96.00 181 ILE A O 1
ATOM 1506 N N . LYS A 1 182 ? -7.370 12.191 1.551 1.00 93.81 182 LYS A N 1
ATOM 1507 C CA . LYS A 1 182 ? -8.334 12.171 2.648 1.00 93.81 182 LYS A CA 1
ATOM 1508 C C . LYS A 1 182 ? -9.053 10.834 2.609 1.00 93.81 182 LYS A C 1
ATOM 1510 O O . LYS A 1 182 ? -9.493 10.409 1.542 1.00 93.81 182 LYS A O 1
ATOM 1515 N N . LEU A 1 183 ? -9.136 10.171 3.754 1.00 93.69 183 LEU A N 1
ATOM 1516 C CA . LEU A 1 183 ? -9.821 8.892 3.881 1.00 93.69 183 LEU A CA 1
ATOM 1517 C C . LEU A 1 183 ? -11.218 9.125 4.440 1.00 93.69 183 LEU A C 1
ATOM 1519 O O . LEU A 1 183 ? -11.371 9.783 5.465 1.00 93.69 183 LEU A O 1
ATOM 1523 N N . ASP A 1 184 ? -12.218 8.557 3.777 1.00 90.81 184 ASP A N 1
ATOM 1524 C CA . ASP A 1 184 ? -13.551 8.401 4.343 1.00 90.81 184 ASP A CA 1
ATOM 1525 C C . ASP A 1 184 ? -13.651 6.993 4.935 1.00 90.81 184 ASP A C 1
ATOM 1527 O O . ASP A 1 184 ? -13.729 6.005 4.205 1.00 90.81 184 ASP A O 1
ATOM 1531 N N . LEU A 1 185 ? -13.577 6.901 6.263 1.00 89.44 185 LEU A N 1
ATOM 1532 C CA . LEU A 1 185 ? -13.608 5.625 6.983 1.00 89.44 185 LEU A CA 1
ATOM 1533 C C . LEU A 1 185 ? -15.037 5.085 7.166 1.00 89.44 185 LEU A C 1
ATOM 1535 O O . LEU A 1 185 ? -15.228 3.889 7.407 1.00 89.44 185 LEU A O 1
ATOM 1539 N N . ASN A 1 186 ? -16.045 5.948 7.020 1.00 86.31 186 ASN A N 1
ATOM 1540 C CA . ASN A 1 186 ? -17.450 5.579 7.178 1.00 86.31 186 ASN A CA 1
ATOM 1541 C C . ASN A 1 186 ? -18.029 4.972 5.900 1.00 86.31 186 ASN A C 1
ATOM 1543 O O . ASN A 1 186 ? -19.010 4.230 5.962 1.00 86.31 186 ASN A O 1
ATOM 1547 N N . LYS A 1 187 ? -17.404 5.239 4.751 1.00 83.19 187 LYS A N 1
ATOM 1548 C CA . LYS A 1 187 ? -17.770 4.628 3.479 1.00 83.19 187 LYS A CA 1
ATOM 1549 C C . LYS A 1 187 ? -17.407 3.144 3.461 1.00 83.19 187 LYS A C 1
ATOM 1551 O O . LYS A 1 187 ? -16.278 2.785 3.138 1.00 83.19 187 LYS A O 1
ATOM 1556 N N . SER A 1 188 ? -18.381 2.293 3.773 1.00 79.38 188 SER A N 1
ATOM 1557 C CA . SER A 1 188 ? -18.277 0.861 3.505 1.00 79.38 188 SER A CA 1
ATOM 1558 C C . SER A 1 188 ? -18.770 0.528 2.105 1.00 79.38 188 SER A C 1
AT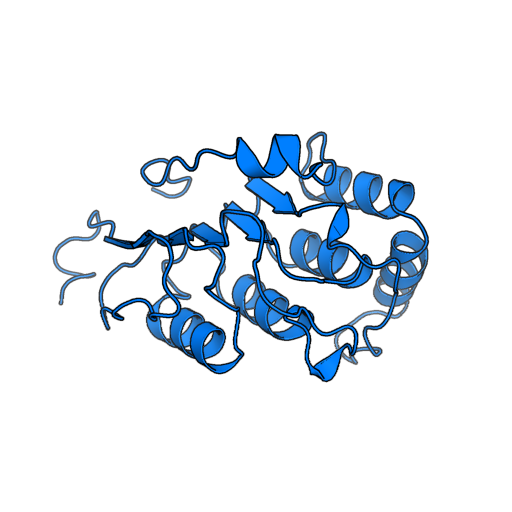OM 1560 O O . SER A 1 188 ? -19.696 1.155 1.590 1.00 79.38 188 SER A O 1
ATOM 1562 N N . LEU A 1 189 ? -18.148 -0.480 1.504 1.00 83.06 189 LEU A N 1
ATOM 1563 C CA . LEU A 1 189 ? -18.608 -1.098 0.260 1.00 83.06 189 LEU A CA 1
ATOM 1564 C C . LEU A 1 189 ? -19.322 -2.430 0.501 1.00 83.06 189 LEU A C 1
ATOM 1566 O O . LEU A 1 189 ? -19.739 -3.085 -0.451 1.00 83.06 189 LEU A O 1
ATOM 1570 N N . TYR A 1 190 ? -19.451 -2.821 1.767 1.00 78.19 190 TYR A N 1
ATOM 1571 C CA . TYR A 1 190 ? -20.108 -4.047 2.184 1.00 78.19 190 TYR A CA 1
ATOM 1572 C C . TYR A 1 190 ? -21.252 -3.677 3.127 1.00 78.19 190 TYR A C 1
ATOM 1574 O O . TYR A 1 190 ? -21.116 -2.772 3.953 1.00 78.19 190 TYR A O 1
ATOM 1582 N N . LEU A 1 191 ? -22.392 -4.338 2.935 1.00 58.59 191 LEU A N 1
ATOM 1583 C CA . LEU A 1 191 ? -23.588 -4.185 3.762 1.00 58.59 191 LEU A CA 1
ATOM 1584 C C . LEU A 1 191 ? -23.499 -5.070 5.008 1.00 58.59 191 LEU A C 1
ATOM 1586 O O . LEU A 1 191 ? -23.005 -6.215 4.874 1.00 58.59 191 LEU A O 1
#

Foldseek 3Di:
DCCVVCVPDEDEWEDADADQDDTDDDAPHLYQEDEYHYLADDDDLVNLCSCLVRHLARHAYYEYADAHPDDADPDPVGWCLVSLLVSLLSRQNHQAYYENGQDELLSLLSSLQRNLNHQHYAYAPVSYDLDPPDDDDPPDDPVRSVLSRVQSRDQVSSQVSSCVSNVHRGHYDYNVVRNVDDDDSVDGPDD

Mean predicted aligned error: 3.87 Å

Radius of gyration: 16.32 Å; Cα contacts (8 Å, |Δi|>4): 344; chains: 1; bounding box: 41×39×40 Å

InterPro domains:
  IPR032675 Leucine-rich repeat domain superfamily [G3DSA:3.80.10.10] (1-174)

Sequence (191 aa):
MCRRGNPYLRVHLQLEGSCKKEIIWQPRAPVKSVVYDSPYAKISPRIMMATVEMYKQDLEVFAHMQLPRFHMPSSFHERADSSLLLLVRQSPYIHTLVVREKVSTATVLLLAHTAKNLIYFYVRRNAIMLKADWPYNPDWTPEFYAWLCKNARSYEAMEREVAQILGHRWQALTDKQFKMIKLDLNKSLYL

Organism: Portunus trituberculatus (NCBI:txid210409)